Protein AF-A0A930Z1V4-F1 (afdb_monomer)

Nearest PDB structures (foldseek):
  7ylx-assembly1_G  TM=3.212E-01  e=2.935E+00  Saccharomyces cerevisiae
  8i9y-assembly1_CJ  TM=3.790E-01  e=7.514E+00  Thermochaetoides thermophila DSM 1495
  7xbs-assembly1_A  TM=3.518E-01  e=7.057E+00  Saccharothrix mutabilis subsp. capreolus
  7xbt-assembly1_A  TM=3.637E-01  e=9.067E+00  Saccharothrix mutabilis subsp. capreolus
  6nrb-assembly1_K  TM=2.620E-01  e=8.517E+00  Homo sapiens

Sequence (232 aa):
MNVTALAHYNRGRGFILIGHSQGASMLIKLLQKEIDNNPAVRQHLVSAIILGGNVTVPVGRTLGGSFQHIPACTTNAQTGCIIAYSSFDQAPPPNSLFGRPGSGVSQLSGNASNVGLQVLCVNPANPSGGVTPLTPYFPTRSSAKGLGGLSGVMPPALPTPWVTEPDLYSGQCLSNGGATWLQVSAPINAGDPRTIVGQTLGPTWGLHLVDVNIALGNLISLTRSEVAAYRD

Secondary structure (DSSP, 8-state):
--HHHHHHH-TT--EEEEEETHHHHHHHHHHHHHTTT-HHHHTTEEEEEEETS--EEETT-SSBTTBSS-PBP-STT--SEEEEE-EESSPPPTT-SSSSTT-TTHHHHT----TTEEE----TT-TT-S-EE---EEESS-SSTTSSSSTT------SSSEEE-TTS-EEEEEEETTEEEEEEE--SSTT--SPPP--TT-TTTTTGGGTTGGGHHHHHHHHHHHHHHHH-

Structure (mmCIF, N/CA/C/O backbone):
data_AF-A0A930Z1V4-F1
#
_entry.id   AF-A0A930Z1V4-F1
#
loop_
_atom_site.group_PDB
_atom_site.id
_atom_site.type_symbol
_atom_site.label_atom_id
_atom_site.label_alt_id
_atom_site.label_comp_id
_atom_site.label_asym_id
_atom_site.label_entity_id
_atom_site.label_seq_id
_atom_site.pdbx_PDB_ins_code
_atom_site.Cartn_x
_atom_site.Cartn_y
_atom_site.Cartn_z
_atom_site.occupancy
_atom_site.B_iso_or_equiv
_atom_site.auth_seq_id
_atom_site.auth_comp_id
_atom_site.auth_asym_id
_atom_site.auth_atom_id
_atom_site.pdbx_PDB_model_num
ATOM 1 N N . MET A 1 1 ? -22.492 2.229 5.398 1.00 47.53 1 MET A N 1
ATOM 2 C CA . MET A 1 1 ? -23.096 0.905 5.663 1.00 47.53 1 MET A CA 1
ATOM 3 C C . MET A 1 1 ? -24.022 1.150 6.833 1.00 47.53 1 MET A C 1
ATOM 5 O O . MET A 1 1 ? -23.508 1.433 7.902 1.00 47.53 1 MET A O 1
ATOM 9 N N . ASN A 1 2 ? -25.343 1.178 6.635 1.00 40.84 2 ASN A N 1
ATOM 10 C CA . ASN A 1 2 ? -26.248 1.469 7.750 1.00 40.84 2 ASN A CA 1
ATOM 11 C C . ASN A 1 2 ? -25.995 0.456 8.873 1.00 40.84 2 ASN A C 1
ATOM 13 O O . ASN A 1 2 ? -25.973 -0.749 8.611 1.00 40.84 2 ASN A O 1
ATOM 17 N N . VAL A 1 3 ? -25.823 0.948 10.103 1.00 54.72 3 VAL A N 1
ATOM 18 C CA . VAL A 1 3 ? -25.616 0.158 11.334 1.00 54.72 3 VAL A CA 1
ATOM 19 C C . VAL A 1 3 ? -26.623 -1.001 11.443 1.00 54.72 3 VAL A C 1
ATOM 21 O O . VAL A 1 3 ? -26.306 -2.063 11.965 1.00 54.72 3 VAL A O 1
ATOM 24 N N . THR A 1 4 ? -27.799 -0.848 10.834 1.00 54.53 4 THR A N 1
ATOM 25 C CA . THR A 1 4 ? -28.856 -1.850 10.659 1.00 54.53 4 THR A CA 1
ATOM 26 C C . THR A 1 4 ? -28.372 -3.145 9.984 1.00 54.53 4 THR A C 1
ATOM 28 O O . THR A 1 4 ? -28.677 -4.233 10.459 1.00 54.53 4 THR A O 1
ATOM 31 N N . ALA A 1 5 ? -27.581 -3.087 8.907 1.00 60.69 5 ALA A N 1
ATOM 32 C CA . ALA A 1 5 ? -27.130 -4.308 8.231 1.00 60.69 5 ALA A CA 1
ATOM 33 C C . ALA A 1 5 ? -26.183 -5.133 9.122 1.00 60.69 5 ALA A C 1
ATOM 35 O O . ALA A 1 5 ? -26.305 -6.357 9.209 1.00 60.69 5 ALA A O 1
ATOM 36 N N . LEU A 1 6 ? -25.284 -4.443 9.832 1.00 60.44 6 LEU A N 1
ATOM 37 C CA . LEU A 1 6 ? -24.387 -5.067 10.798 1.00 60.44 6 LEU A CA 1
ATOM 38 C C . LEU A 1 6 ? -25.154 -5.644 11.994 1.00 60.44 6 LEU A C 1
ATOM 40 O O . LEU A 1 6 ? -24.976 -6.814 12.326 1.00 60.44 6 LEU A O 1
ATOM 44 N N . ALA A 1 7 ? -26.058 -4.863 12.583 1.00 59.69 7 ALA A N 1
ATOM 45 C CA . ALA A 1 7 ? -26.841 -5.272 13.744 1.00 59.69 7 ALA A CA 1
ATOM 46 C C . ALA A 1 7 ? -27.754 -6.479 13.467 1.00 59.69 7 ALA A C 1
ATOM 48 O O . ALA A 1 7 ? -27.903 -7.340 14.330 1.00 59.69 7 ALA A O 1
ATOM 49 N N . HIS A 1 8 ? -28.340 -6.578 12.268 1.00 61.00 8 HIS A N 1
ATOM 50 C CA . HIS A 1 8 ? -29.328 -7.619 11.963 1.00 61.00 8 HIS A CA 1
ATOM 51 C C . HIS A 1 8 ? -28.761 -8.846 11.233 1.00 61.00 8 HIS A C 1
ATOM 53 O O . HIS A 1 8 ? -29.288 -9.945 11.406 1.00 61.00 8 HIS A O 1
ATOM 59 N N . TYR A 1 9 ? -27.691 -8.705 10.440 1.00 70.94 9 TYR A N 1
ATOM 60 C CA . TYR A 1 9 ? -27.225 -9.784 9.551 1.00 70.94 9 TYR A CA 1
ATOM 61 C C . TYR A 1 9 ? -25.771 -10.212 9.766 1.00 70.94 9 TYR A C 1
ATOM 63 O O . TYR A 1 9 ? -25.368 -11.276 9.284 1.00 70.94 9 TYR A O 1
ATOM 71 N N . ASN A 1 10 ? -24.959 -9.425 10.478 1.00 72.44 10 ASN A N 1
ATOM 72 C CA . ASN A 1 10 ? -23.536 -9.731 10.608 1.00 72.44 10 ASN A CA 1
ATOM 73 C C . ASN A 1 10 ? -23.266 -10.898 11.566 1.00 72.44 10 ASN A C 1
ATOM 75 O O . ASN A 1 10 ? -22.274 -11.599 11.387 1.00 72.44 10 ASN A O 1
ATOM 79 N N . ARG A 1 11 ? -24.167 -11.154 12.532 1.00 80.81 11 ARG A N 1
ATOM 80 C CA . ARG A 1 11 ? -24.039 -12.221 13.549 1.00 80.81 11 ARG A CA 1
ATOM 81 C C . ARG A 1 11 ? -22.651 -12.232 14.220 1.00 80.81 11 ARG A C 1
ATOM 83 O O . ARG A 1 11 ? -22.081 -13.292 14.445 1.00 80.81 11 ARG A O 1
ATOM 90 N N . GLY A 1 12 ? -22.079 -11.048 14.454 1.00 81.44 12 GLY A N 1
ATOM 91 C CA . GLY A 1 12 ? -20.748 -10.871 15.053 1.00 81.44 12 GLY A CA 1
ATOM 92 C C . GLY A 1 12 ? -19.544 -11.160 14.142 1.00 81.44 12 GLY A C 1
ATOM 93 O O . GLY A 1 12 ? -18.407 -11.050 14.600 1.00 81.44 12 GLY A O 1
ATOM 94 N N . ARG A 1 13 ? -19.745 -11.510 12.863 1.00 89.50 13 ARG A N 1
ATOM 95 C CA . ARG A 1 13 ? -18.639 -11.811 11.938 1.00 89.50 13 ARG A CA 1
ATOM 96 C C . ARG A 1 13 ? -17.748 -10.589 11.709 1.00 89.50 13 ARG A C 1
ATOM 98 O O . ARG A 1 13 ? -18.234 -9.479 11.524 1.00 89.50 13 ARG A O 1
ATOM 105 N N . GLY A 1 14 ? -16.440 -10.803 11.675 1.00 93.75 14 GLY A N 1
ATOM 106 C CA . GLY A 1 14 ? -15.510 -9.764 11.248 1.00 93.75 14 GLY A CA 1
ATOM 107 C C . GLY A 1 14 ? -15.689 -9.448 9.763 1.00 93.75 14 GLY A C 1
ATOM 108 O O . GLY A 1 14 ? -16.114 -10.309 8.986 1.00 93.75 14 GLY A O 1
ATOM 109 N N . PHE A 1 15 ? -15.356 -8.226 9.361 1.00 95.81 15 PHE A N 1
ATOM 110 C CA . PHE A 1 15 ? -15.363 -7.817 7.961 1.00 95.81 15 PHE A CA 1
ATOM 111 C C . PHE A 1 15 ? -14.016 -7.243 7.526 1.00 95.81 15 PHE A C 1
ATOM 113 O O . PHE A 1 15 ? -13.294 -6.625 8.307 1.00 95.81 15 PHE A O 1
ATOM 120 N N . ILE A 1 16 ? -13.714 -7.432 6.244 1.00 97.50 16 ILE A N 1
ATOM 121 C CA . ILE A 1 16 ? -12.555 -6.858 5.561 1.00 97.50 16 ILE A CA 1
ATOM 122 C C . ILE A 1 16 ? -13.084 -5.957 4.456 1.00 97.50 16 ILE A C 1
ATOM 124 O O . ILE A 1 16 ? -14.021 -6.330 3.744 1.00 97.50 16 ILE A O 1
ATOM 128 N N . LEU A 1 17 ? -12.497 -4.774 4.307 1.00 98.38 17 LEU A N 1
ATOM 129 C CA . LEU A 1 17 ? -12.854 -3.837 3.244 1.00 98.38 17 LEU A CA 1
ATOM 130 C C . LEU A 1 17 ? -11.675 -3.651 2.303 1.00 98.38 17 LEU A C 1
ATOM 132 O O . LEU A 1 17 ? -10.555 -3.450 2.753 1.00 98.38 17 LEU A O 1
ATOM 136 N N . ILE A 1 18 ? -11.927 -3.704 0.998 1.00 98.25 18 ILE A N 1
ATOM 137 C CA . ILE A 1 18 ? -10.881 -3.609 -0.021 1.00 98.25 18 ILE A CA 1
ATOM 138 C C . ILE A 1 18 ? -11.271 -2.520 -1.012 1.00 98.25 18 ILE A C 1
ATOM 140 O O . ILE A 1 18 ? -12.380 -2.522 -1.545 1.00 98.25 18 ILE A O 1
ATOM 144 N N . GLY A 1 19 ? -10.357 -1.589 -1.258 1.00 96.19 19 GLY A N 1
ATOM 145 C CA . GLY A 1 19 ? -10.517 -0.528 -2.240 1.00 96.19 19 GLY A CA 1
ATOM 146 C C . GLY A 1 19 ? -9.203 -0.252 -2.954 1.00 96.19 19 GLY A C 1
ATOM 147 O O . GLY A 1 19 ? -8.151 -0.172 -2.325 1.00 96.19 19 GLY A O 1
ATOM 148 N N . HIS A 1 20 ? -9.273 -0.069 -4.271 1.00 95.12 20 HIS A N 1
ATOM 149 C CA . HIS A 1 20 ? -8.149 0.366 -5.102 1.00 95.12 20 HIS A CA 1
ATOM 150 C C . HIS A 1 20 ? -8.538 1.606 -5.907 1.00 95.12 20 HIS A C 1
ATOM 152 O O . HIS A 1 20 ? -9.694 1.744 -6.317 1.00 95.12 20 HIS A O 1
ATOM 158 N N . SER A 1 21 ? -7.590 2.522 -6.119 1.00 92.25 21 SER A N 1
ATOM 159 C CA . SER A 1 21 ? -7.773 3.720 -6.946 1.00 92.25 21 SER A CA 1
ATOM 160 C C . SER A 1 21 ? -9.004 4.543 -6.518 1.00 92.25 21 SER A C 1
ATOM 162 O O . SER A 1 21 ? -9.076 5.011 -5.386 1.00 92.25 21 SER A O 1
ATOM 164 N N . GLN A 1 22 ? -10.010 4.725 -7.382 1.00 90.38 22 GLN A N 1
ATOM 165 C CA . GLN A 1 22 ? -11.238 5.443 -7.015 1.00 90.38 22 GLN A CA 1
ATOM 166 C C . GLN A 1 22 ? -12.021 4.733 -5.894 1.00 90.38 22 GLN A C 1
ATOM 168 O O . GLN A 1 22 ? -12.560 5.393 -5.002 1.00 90.38 22 GLN A O 1
ATOM 173 N N . GLY A 1 23 ? -12.041 3.396 -5.899 1.00 92.62 23 GLY A N 1
ATOM 174 C CA . GLY A 1 23 ? -12.661 2.602 -4.840 1.00 92.62 23 GLY A CA 1
ATOM 175 C C . GLY A 1 23 ? -11.977 2.806 -3.488 1.00 92.62 23 GLY A C 1
ATOM 176 O O . GLY A 1 23 ? -12.651 2.816 -2.461 1.00 92.62 23 GLY A O 1
ATOM 177 N N . ALA A 1 24 ? -10.665 3.064 -3.477 1.00 94.56 24 ALA A N 1
ATOM 178 C CA . ALA A 1 24 ? -9.934 3.430 -2.266 1.00 94.56 24 ALA A CA 1
ATOM 179 C C . ALA A 1 24 ? -10.412 4.779 -1.703 1.00 94.56 24 ALA A C 1
ATOM 181 O O . ALA A 1 24 ? -10.697 4.875 -0.511 1.00 94.56 24 ALA A O 1
ATOM 182 N N . SER A 1 25 ? -10.605 5.801 -2.545 1.00 91.19 25 SER A N 1
ATOM 183 C CA . SER A 1 25 ? -11.132 7.103 -2.102 1.00 91.19 25 SER A CA 1
ATOM 184 C C . SER A 1 25 ? -12.559 7.012 -1.555 1.00 91.19 25 SER A C 1
ATOM 186 O O . SER A 1 25 ? -12.892 7.672 -0.567 1.00 91.19 25 SER A O 1
ATOM 188 N N . MET A 1 26 ? -13.406 6.177 -2.167 1.00 93.38 26 MET A N 1
ATOM 189 C CA . MET A 1 26 ? -14.747 5.884 -1.649 1.00 93.38 26 MET A CA 1
ATOM 190 C C . MET A 1 26 ? -14.682 5.162 -0.300 1.00 93.38 26 MET A C 1
ATOM 192 O O . MET A 1 26 ? -15.415 5.519 0.623 1.00 93.38 26 MET A O 1
ATOM 196 N N . LEU A 1 27 ? -13.787 4.181 -0.169 1.00 96.25 27 LEU A N 1
ATOM 197 C CA . LEU A 1 27 ? -13.604 3.419 1.060 1.00 96.25 27 LEU A CA 1
ATOM 198 C C . LEU A 1 27 ? -13.071 4.291 2.208 1.00 96.25 27 LEU A C 1
ATOM 200 O O . LEU A 1 27 ? -13.567 4.172 3.325 1.00 96.25 27 LEU A O 1
ATOM 204 N N . ILE A 1 28 ? -12.152 5.224 1.944 1.00 95.25 28 ILE A N 1
ATOM 205 C CA . ILE A 1 28 ? -11.694 6.208 2.941 1.00 95.25 28 ILE A CA 1
ATOM 206 C C . ILE A 1 28 ? -12.884 7.011 3.484 1.00 95.25 28 ILE A C 1
ATOM 208 O O . ILE A 1 28 ? -13.076 7.076 4.697 1.00 95.25 28 ILE A O 1
ATOM 212 N N . LYS A 1 29 ? -13.736 7.549 2.600 1.00 93.81 29 LYS A N 1
ATOM 213 C CA . LYS A 1 29 ? -14.947 8.286 3.001 1.00 93.81 29 LYS A CA 1
ATOM 214 C C . LYS A 1 29 ? -15.923 7.421 3.799 1.00 93.81 29 LYS A C 1
ATOM 216 O O . LYS A 1 29 ? -16.513 7.903 4.763 1.00 93.81 29 LYS A O 1
ATOM 221 N N . LEU A 1 30 ? -16.112 6.163 3.399 1.00 95.94 30 LEU A N 1
ATOM 222 C CA . LEU A 1 30 ? -16.968 5.214 4.112 1.00 95.94 30 LEU A CA 1
ATOM 223 C C . LEU A 1 30 ? -16.446 4.961 5.531 1.00 95.94 30 LEU A C 1
ATOM 225 O O . LEU A 1 30 ? -17.212 5.058 6.485 1.00 95.94 30 LEU A O 1
ATOM 229 N N . LEU A 1 31 ? -15.154 4.661 5.668 1.00 96.62 31 LEU A N 1
ATOM 230 C CA . LEU A 1 31 ? -14.512 4.415 6.957 1.00 96.62 31 LEU A CA 1
ATOM 231 C C . LEU A 1 31 ? -14.621 5.643 7.865 1.00 96.62 31 LEU A C 1
ATOM 233 O O . LEU A 1 31 ? -15.081 5.504 8.993 1.00 96.62 31 LEU A O 1
ATOM 237 N N . GLN A 1 32 ? -14.299 6.840 7.364 1.00 95.19 32 GLN A N 1
ATOM 238 C CA . GLN A 1 32 ? -14.396 8.098 8.120 1.00 95.19 32 GLN A CA 1
ATOM 239 C C . GLN A 1 32 ? -15.806 8.370 8.659 1.00 95.19 32 GLN A C 1
ATOM 241 O O . GLN A 1 32 ? -15.961 8.809 9.798 1.00 95.19 32 GLN A O 1
ATOM 246 N N . LYS A 1 33 ? -16.837 8.126 7.841 1.00 95.19 33 LYS A N 1
ATOM 247 C CA . LYS A 1 33 ? -18.226 8.445 8.195 1.00 95.19 33 LYS A CA 1
ATOM 248 C C . LYS A 1 33 ? -18.885 7.396 9.080 1.00 95.19 33 LYS A C 1
ATOM 250 O O . LYS A 1 33 ? -19.648 7.753 9.968 1.00 95.19 33 LYS A O 1
ATOM 255 N N . GLU A 1 34 ? -18.617 6.119 8.825 1.00 96.25 34 GLU A N 1
ATOM 256 C CA . GLU A 1 34 ? -19.443 5.030 9.360 1.00 96.25 34 GLU A CA 1
ATOM 257 C C . GLU A 1 34 ? -18.722 4.160 10.397 1.00 96.25 34 GLU A C 1
ATOM 259 O O . GLU A 1 34 ? -19.383 3.482 11.182 1.00 96.25 34 GLU A O 1
ATOM 264 N N . ILE A 1 35 ? -17.383 4.134 10.393 1.00 96.81 35 ILE A N 1
ATOM 265 C CA . ILE A 1 35 ? -16.603 3.131 11.141 1.00 96.81 35 ILE A CA 1
ATOM 266 C C . ILE A 1 35 ? -15.626 3.793 12.114 1.00 96.81 35 ILE A C 1
ATOM 268 O O . ILE A 1 35 ? -15.624 3.461 13.295 1.00 96.81 35 ILE A O 1
ATOM 272 N N . ASP A 1 36 ? -14.820 4.752 11.660 1.00 97.81 36 ASP A N 1
ATOM 273 C CA . ASP A 1 36 ? -13.695 5.304 12.423 1.00 97.81 36 ASP A CA 1
ATOM 274 C C . ASP A 1 36 ? -14.125 5.935 13.751 1.00 97.81 36 ASP A C 1
ATOM 276 O O . ASP A 1 36 ? -13.424 5.772 14.736 1.00 97.81 36 ASP A O 1
ATOM 280 N N . ASN A 1 37 ? -15.301 6.562 13.839 1.00 97.50 37 ASN A N 1
ATOM 281 C CA . ASN A 1 37 ? -15.829 7.125 15.094 1.00 97.50 37 ASN A CA 1
ATOM 282 C C . ASN A 1 37 ? -16.899 6.253 15.773 1.00 97.50 37 ASN A C 1
ATOM 284 O O . ASN A 1 37 ? -17.470 6.658 16.782 1.00 97.50 37 ASN A O 1
ATOM 288 N N . ASN A 1 38 ? -17.173 5.055 15.250 1.00 97.00 38 ASN A N 1
ATOM 289 C CA . ASN A 1 38 ? -18.203 4.161 15.769 1.00 97.00 38 ASN A CA 1
ATOM 290 C C . ASN A 1 38 ? -17.566 2.890 16.359 1.00 97.00 38 ASN A C 1
ATOM 292 O O . ASN A 1 38 ? -17.363 1.921 15.625 1.00 97.00 38 ASN A O 1
ATOM 296 N N . PRO A 1 39 ? -17.261 2.845 17.671 1.00 95.94 39 PRO A N 1
ATOM 297 C CA . PRO A 1 39 ? -16.586 1.698 18.281 1.00 95.94 39 PRO A CA 1
ATOM 298 C C . PRO A 1 39 ? -17.364 0.384 18.117 1.00 95.94 39 PRO A C 1
ATOM 300 O O . PRO A 1 39 ? -16.745 -0.658 17.921 1.00 95.94 39 PRO A O 1
ATOM 303 N N . ALA A 1 40 ? -18.702 0.432 18.111 1.00 93.38 40 ALA A N 1
ATOM 304 C CA . ALA A 1 40 ? -19.550 -0.751 17.959 1.00 93.38 40 ALA A CA 1
ATOM 305 C C . ALA A 1 40 ? -19.451 -1.392 16.564 1.00 93.38 40 ALA A C 1
ATOM 307 O O . ALA A 1 40 ? -19.657 -2.594 16.421 1.00 93.38 40 ALA A O 1
ATOM 308 N N . VAL A 1 41 ? -19.119 -0.608 15.533 1.00 94.69 41 VAL A N 1
ATOM 309 C CA . VAL A 1 41 ? -18.837 -1.125 14.184 1.00 94.69 41 VAL A CA 1
ATOM 310 C C . VAL A 1 41 ? -17.348 -1.423 14.024 1.00 94.69 41 VAL A C 1
ATOM 312 O O . VAL A 1 41 ? -16.987 -2.470 13.492 1.00 94.69 41 VAL A O 1
ATOM 315 N N . ARG A 1 42 ? -16.478 -0.531 14.513 1.00 96.00 42 ARG A N 1
ATOM 316 C CA . ARG A 1 42 ? -15.017 -0.641 14.409 1.00 96.00 42 ARG A CA 1
ATOM 317 C C . ARG A 1 42 ? -14.471 -1.911 15.052 1.00 96.00 42 ARG A C 1
ATOM 319 O O . ARG A 1 42 ? -13.546 -2.489 14.501 1.00 96.00 42 ARG A O 1
ATOM 326 N N . GLN A 1 43 ? -15.066 -2.381 16.148 1.00 95.12 43 GLN A N 1
ATOM 327 C CA . GLN A 1 43 ? -14.682 -3.649 16.785 1.00 95.12 43 GLN A CA 1
ATOM 328 C C . GLN A 1 43 ? -14.821 -4.876 15.864 1.00 95.12 43 GLN A C 1
ATOM 330 O O . GLN A 1 43 ? -14.216 -5.904 16.133 1.00 95.12 43 GLN A O 1
ATOM 335 N N . HIS A 1 44 ? -15.606 -4.782 14.784 1.00 95.94 44 HIS A N 1
ATOM 336 C CA . HIS A 1 44 ? -15.786 -5.860 13.808 1.00 95.94 44 HIS A CA 1
ATOM 337 C C . HIS A 1 44 ? -14.883 -5.720 12.573 1.00 95.94 44 HIS A C 1
ATOM 339 O O . HIS A 1 44 ? -14.923 -6.574 11.686 1.00 95.94 44 HIS A O 1
ATOM 345 N N . LEU A 1 45 ? -14.084 -4.655 12.481 1.00 97.69 45 LEU A N 1
ATOM 346 C CA . LEU A 1 45 ? -13.119 -4.492 11.401 1.00 97.69 45 LEU A CA 1
ATOM 347 C C . LEU A 1 45 ? -11.948 -5.456 11.628 1.00 97.69 45 LEU A C 1
ATOM 349 O O . LEU A 1 45 ? -11.189 -5.294 12.578 1.00 97.69 45 LEU A O 1
ATOM 353 N N . VAL A 1 46 ? -11.770 -6.421 10.727 1.00 98.38 46 VAL A N 1
ATOM 354 C CA . VAL A 1 46 ? -10.561 -7.258 10.691 1.00 98.38 46 VAL A CA 1
ATOM 355 C C . VAL A 1 46 ? -9.416 -6.422 10.135 1.00 98.38 46 VAL A C 1
ATOM 357 O O . VAL A 1 46 ? -8.449 -6.170 10.837 1.00 98.38 46 VAL A O 1
ATOM 360 N N . SER A 1 47 ? -9.569 -5.897 8.921 1.00 98.62 47 SER A N 1
ATOM 361 C CA . SER A 1 47 ? -8.635 -4.944 8.323 1.00 98.62 47 SER A CA 1
ATOM 362 C C . SER A 1 47 ? -9.290 -4.201 7.158 1.00 98.62 47 SER A C 1
ATOM 364 O O . SER A 1 47 ? -10.336 -4.607 6.635 1.00 98.62 47 SER A O 1
ATOM 366 N N . ALA A 1 48 ? -8.699 -3.080 6.749 1.00 98.62 48 ALA A N 1
ATOM 367 C CA . ALA A 1 48 ? -9.050 -2.420 5.497 1.00 98.62 48 ALA A CA 1
ATOM 368 C C . ALA A 1 48 ? -7.820 -2.271 4.596 1.00 98.62 48 ALA A C 1
ATOM 370 O O . ALA A 1 48 ? -6.819 -1.675 4.988 1.00 98.62 48 ALA A O 1
ATOM 371 N N . ILE A 1 49 ? -7.926 -2.779 3.371 1.00 98.81 49 ILE A N 1
ATOM 372 C CA . ILE A 1 49 ? -6.889 -2.749 2.341 1.00 98.81 49 ILE A CA 1
ATOM 373 C C . ILE A 1 49 ? -7.211 -1.603 1.375 1.00 98.81 49 ILE A C 1
ATOM 375 O O . ILE A 1 49 ? -8.178 -1.670 0.615 1.00 98.81 49 ILE A O 1
ATOM 379 N N . ILE A 1 50 ? -6.427 -0.526 1.425 1.00 98.00 50 ILE A N 1
ATOM 380 C CA . ILE A 1 50 ? -6.686 0.740 0.726 1.00 98.00 50 ILE A CA 1
ATOM 381 C C . ILE A 1 50 ? -5.493 1.080 -0.172 1.00 98.00 50 ILE A C 1
ATOM 383 O O . ILE A 1 50 ? -4.543 1.749 0.237 1.00 98.00 50 ILE A O 1
ATOM 387 N N . LEU A 1 51 ? -5.538 0.613 -1.416 1.00 97.69 51 LEU A N 1
ATOM 388 C CA . LEU A 1 51 ? -4.413 0.674 -2.348 1.00 97.69 51 LEU A CA 1
ATOM 389 C C . LEU A 1 51 ? -4.550 1.846 -3.319 1.00 97.69 51 LEU A C 1
ATOM 391 O O . LEU A 1 51 ? -5.618 2.077 -3.889 1.00 97.69 51 LEU A O 1
ATOM 395 N N . GLY A 1 52 ? -3.478 2.618 -3.483 1.00 93.25 52 GLY A N 1
ATOM 396 C CA . GLY A 1 52 ? -3.473 3.791 -4.357 1.00 93.25 52 GLY A CA 1
ATOM 397 C C . GLY A 1 52 ? -4.486 4.866 -3.942 1.00 93.25 52 GLY A C 1
ATOM 398 O O . GLY A 1 52 ? -4.967 5.600 -4.793 1.00 93.25 52 GLY A O 1
ATOM 399 N N . GLY A 1 53 ? -4.863 4.936 -2.656 1.00 91.12 53 GLY A N 1
ATOM 400 C CA . GLY A 1 53 ? -5.838 5.900 -2.119 1.00 91.12 53 GLY A CA 1
ATOM 401 C C . GLY A 1 53 ? -5.235 7.106 -1.390 1.00 91.12 53 GLY A C 1
ATOM 402 O O . GLY A 1 53 ? -5.982 7.986 -0.965 1.00 91.12 53 GLY A O 1
ATOM 403 N N . ASN A 1 54 ? -3.906 7.138 -1.210 1.00 91.69 54 ASN A N 1
ATOM 404 C CA . ASN A 1 54 ? -3.182 8.130 -0.401 1.00 91.69 54 ASN A CA 1
ATOM 405 C C . ASN A 1 54 ? -3.820 8.335 0.992 1.00 91.69 54 ASN A C 1
ATOM 407 O O . ASN A 1 54 ? -4.131 9.460 1.388 1.00 91.69 54 ASN A O 1
ATOM 411 N N . VAL A 1 55 ? -4.024 7.240 1.737 1.00 94.56 55 VAL A N 1
ATOM 412 C CA . VAL A 1 55 ? -4.300 7.318 3.184 1.00 94.56 55 VAL A CA 1
ATOM 413 C C . VAL A 1 55 ? -3.167 8.110 3.823 1.00 94.56 55 VAL A C 1
ATOM 415 O O . VAL A 1 55 ? -2.009 7.856 3.515 1.00 94.56 55 VAL A O 1
ATOM 418 N N . THR A 1 56 ? -3.476 9.074 4.681 1.00 94.50 56 THR A N 1
ATOM 419 C CA . THR A 1 56 ? -2.474 9.955 5.292 1.00 94.50 56 THR A CA 1
ATOM 420 C C . THR A 1 56 ? -2.398 9.777 6.794 1.00 94.50 56 THR A C 1
ATOM 422 O O . THR A 1 56 ? -3.431 9.645 7.446 1.00 94.50 56 THR A O 1
ATOM 425 N N . VAL A 1 57 ? -1.193 9.904 7.336 1.00 95.69 57 VAL A N 1
ATOM 426 C CA . VAL A 1 57 ? -0.893 9.948 8.774 1.00 95.69 57 VAL A CA 1
ATOM 427 C C . VAL A 1 57 ? 0.082 11.094 9.055 1.00 95.69 57 VAL A C 1
ATOM 429 O O . VAL A 1 57 ? 0.788 11.518 8.134 1.00 95.69 57 VAL A O 1
ATOM 432 N N . PRO A 1 58 ? 0.149 11.637 10.285 1.00 95.75 58 PRO A N 1
ATOM 433 C CA . PRO A 1 58 ? 1.242 12.526 10.660 1.00 95.75 58 PRO A CA 1
ATOM 434 C C . PRO A 1 58 ? 2.592 11.839 10.439 1.00 95.75 58 PRO A C 1
ATOM 436 O O . PRO A 1 58 ? 2.701 10.619 10.587 1.00 95.75 58 PRO A O 1
ATOM 439 N N . VAL A 1 59 ? 3.619 12.612 10.086 1.00 95.06 59 VAL A N 1
ATOM 440 C CA . VAL A 1 59 ? 4.955 12.057 9.811 1.00 95.06 59 VAL A CA 1
ATOM 441 C C . VAL A 1 59 ? 5.449 11.205 10.987 1.00 95.06 59 VAL A C 1
ATOM 443 O O . VAL A 1 59 ? 5.406 11.632 12.140 1.00 95.06 59 VAL A O 1
ATOM 446 N N . GLY A 1 60 ? 5.896 9.981 10.690 1.00 95.00 60 GLY A N 1
ATOM 447 C CA . GLY A 1 60 ? 6.401 9.028 11.685 1.00 95.00 60 GLY A CA 1
ATOM 448 C C . GLY A 1 60 ? 5.337 8.417 12.607 1.00 95.00 60 GLY A C 1
ATOM 449 O O . GLY A 1 60 ? 5.686 7.800 13.614 1.00 95.00 60 GLY A O 1
ATOM 450 N N . ARG A 1 61 ? 4.044 8.585 12.308 1.00 96.88 61 ARG A N 1
ATOM 451 C CA . ARG A 1 61 ? 2.936 7.997 13.074 1.00 96.88 61 ARG A CA 1
ATOM 452 C C . ARG A 1 61 ? 2.223 6.902 12.284 1.00 96.88 61 ARG A C 1
ATOM 454 O O . ARG A 1 61 ? 2.301 6.843 11.064 1.00 96.88 61 ARG A O 1
ATOM 461 N N . THR A 1 62 ? 1.486 6.058 12.999 1.00 96.88 62 THR A N 1
ATOM 462 C CA . THR A 1 62 ? 0.627 5.002 12.434 1.00 96.88 62 THR A CA 1
ATOM 463 C C . THR A 1 62 ? -0.863 5.321 12.549 1.00 96.88 62 THR A C 1
ATOM 465 O O . THR A 1 62 ? -1.684 4.574 12.035 1.00 96.88 62 THR A O 1
ATOM 468 N N . LEU A 1 63 ? -1.228 6.413 13.221 1.00 96.81 63 LEU A N 1
ATOM 469 C CA . LEU A 1 63 ? -2.604 6.813 13.501 1.00 96.81 63 LEU A CA 1
ATOM 470 C C . LEU A 1 63 ? -2.728 8.338 13.419 1.00 96.81 63 LEU A C 1
ATOM 472 O O . LEU A 1 63 ? -1.759 9.058 13.675 1.00 96.81 63 LEU A O 1
ATOM 476 N N . GLY A 1 64 ? -3.924 8.820 13.089 1.00 92.88 64 GLY A N 1
ATOM 477 C CA . GLY A 1 64 ? -4.211 10.226 12.840 1.00 92.88 64 GLY A CA 1
ATOM 478 C C . GLY A 1 64 ? -4.213 10.540 11.345 1.00 92.88 64 GLY A C 1
ATOM 479 O O . GLY A 1 64 ? -3.852 9.716 10.510 1.00 92.88 64 GLY A O 1
ATOM 480 N N . GLY A 1 65 ? -4.617 11.756 10.983 1.00 92.62 65 GLY A N 1
ATOM 481 C CA . GLY A 1 65 ? -4.762 12.151 9.581 1.00 92.62 65 GLY A CA 1
ATOM 482 C C . GLY A 1 65 ? -6.073 11.636 8.987 1.00 92.62 65 GLY A C 1
ATOM 483 O O . GLY A 1 65 ? -7.135 12.144 9.336 1.00 92.62 65 GLY A O 1
ATOM 484 N N . SER A 1 66 ? -6.004 10.652 8.085 1.00 93.75 66 SER A N 1
ATOM 485 C CA . SER A 1 66 ? -7.192 10.108 7.407 1.00 93.75 66 SER A CA 1
ATOM 486 C C . SER A 1 66 ? -8.160 9.413 8.368 1.00 93.75 66 SER A C 1
ATOM 488 O O . SER A 1 66 ? -9.365 9.490 8.140 1.00 93.75 66 SER A O 1
ATOM 490 N N . PHE A 1 67 ? -7.646 8.777 9.426 1.00 96.25 67 PHE A N 1
ATOM 491 C CA . PHE A 1 67 ? -8.430 8.074 10.446 1.00 96.25 67 PHE A CA 1
ATOM 492 C C . PHE A 1 67 ? -7.902 8.421 11.841 1.00 96.25 67 PHE A C 1
ATOM 494 O O . PHE A 1 67 ? -6.690 8.444 12.061 1.00 96.25 67 PHE A O 1
ATOM 501 N N . GLN A 1 68 ? -8.803 8.708 12.776 1.00 96.81 68 GLN A N 1
ATOM 502 C CA . GLN A 1 68 ? -8.476 9.106 14.147 1.00 96.81 68 GLN A CA 1
ATOM 503 C C . GLN A 1 68 ? -8.367 7.910 15.097 1.00 96.81 68 GLN A C 1
ATOM 505 O O . GLN A 1 68 ? -7.665 8.006 16.100 1.00 96.81 68 GLN A O 1
ATOM 510 N N . HIS A 1 69 ? -9.009 6.777 14.784 1.00 98.31 69 HIS A N 1
ATOM 511 C CA . HIS A 1 69 ? -9.064 5.614 15.676 1.00 98.31 69 HIS A CA 1
ATOM 512 C C . HIS A 1 69 ? -8.690 4.277 15.022 1.00 98.31 69 HIS A C 1
ATOM 514 O O . HIS A 1 69 ? -8.555 3.286 15.738 1.00 98.31 69 HIS A O 1
ATOM 520 N N . ILE A 1 70 ? -8.529 4.219 13.696 1.00 98.62 70 ILE A N 1
ATOM 521 C CA . ILE A 1 70 ? -8.083 3.014 12.980 1.00 98.62 70 ILE A CA 1
ATOM 522 C C . ILE A 1 70 ? -6.605 3.181 12.574 1.00 98.62 70 ILE A C 1
ATOM 524 O O . ILE A 1 70 ? -6.316 3.968 11.668 1.00 98.62 70 ILE A O 1
ATOM 528 N N . PRO A 1 71 ? -5.655 2.491 13.235 1.00 98.56 71 PRO A N 1
ATOM 529 C CA . PRO A 1 71 ? -4.229 2.635 12.951 1.00 98.56 71 PRO A CA 1
ATOM 530 C C . PRO A 1 71 ? -3.804 1.840 11.713 1.00 98.56 71 PRO A C 1
ATOM 532 O O . PRO A 1 71 ? -4.523 0.977 11.220 1.00 98.56 71 PRO A O 1
ATOM 535 N N . ALA A 1 72 ? -2.588 2.078 11.239 1.00 98.56 72 ALA A N 1
ATOM 536 C CA . ALA A 1 72 ? -1.895 1.193 10.315 1.00 98.56 72 ALA A CA 1
ATOM 537 C C . ALA A 1 72 ? -1.619 -0.176 10.950 1.00 98.56 72 ALA A C 1
ATOM 539 O O . ALA A 1 72 ? -1.362 -0.265 12.155 1.00 98.56 72 ALA A O 1
ATOM 540 N N . CYS A 1 73 ? -1.629 -1.229 10.136 1.00 98.69 73 CYS A N 1
ATOM 541 C CA . CYS A 1 73 ? -1.156 -2.538 10.571 1.00 98.69 73 CYS A CA 1
ATOM 542 C C . CYS A 1 73 ? 0.372 -2.514 10.724 1.00 98.69 73 CYS A C 1
ATOM 544 O O . CYS A 1 73 ? 1.077 -2.028 9.840 1.00 98.69 73 CYS A O 1
ATOM 546 N N . THR A 1 74 ? 0.881 -3.040 11.837 1.00 98.25 74 THR A N 1
ATOM 547 C CA . THR A 1 74 ? 2.316 -3.112 12.159 1.00 98.25 74 THR A CA 1
ATOM 548 C C . THR A 1 74 ? 2.799 -4.536 12.434 1.00 98.25 74 THR A C 1
ATOM 550 O O . THR A 1 74 ? 4.006 -4.763 12.528 1.00 9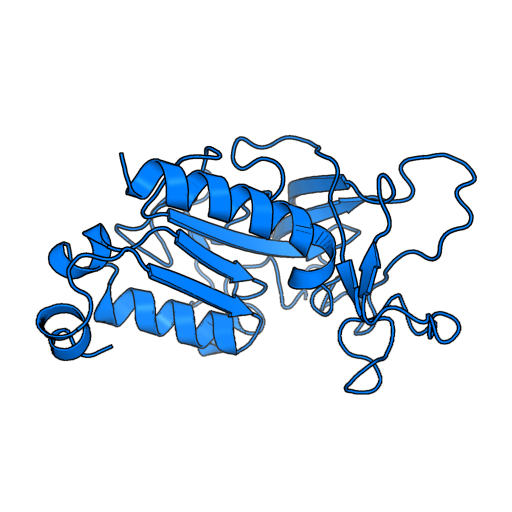8.25 74 THR A O 1
ATOM 553 N N . THR A 1 75 ? 1.893 -5.515 12.520 1.00 98.06 75 THR A N 1
ATOM 554 C CA . THR A 1 75 ? 2.211 -6.948 12.632 1.00 98.06 75 THR A CA 1
ATOM 555 C C . THR A 1 75 ? 1.274 -7.791 11.759 1.00 98.06 75 THR A C 1
ATOM 557 O O . THR A 1 75 ? 0.232 -7.312 11.317 1.00 98.06 75 THR A O 1
ATOM 560 N N . ASN A 1 76 ? 1.634 -9.056 11.513 1.00 96.12 76 ASN A N 1
ATOM 561 C CA . ASN A 1 76 ? 0.863 -9.963 10.648 1.00 96.12 76 ASN A CA 1
ATOM 562 C C . ASN A 1 76 ? -0.507 -10.382 11.211 1.00 96.12 76 ASN A C 1
ATOM 564 O O . ASN A 1 76 ? -1.368 -10.813 10.455 1.00 96.12 76 ASN A O 1
ATOM 568 N N . ALA A 1 77 ? -0.692 -10.321 12.529 1.00 95.75 77 ALA A N 1
ATOM 569 C CA . ALA A 1 77 ? -1.892 -10.805 13.215 1.00 95.75 77 ALA A CA 1
ATOM 5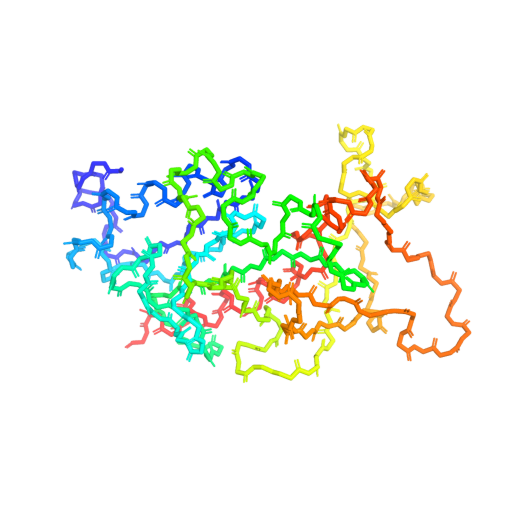70 C C . ALA A 1 77 ? -2.678 -9.664 13.887 1.00 95.75 77 ALA A C 1
ATOM 572 O O . ALA A 1 77 ? -3.485 -9.900 14.780 1.00 95.75 77 ALA A O 1
ATOM 573 N N . GLN A 1 78 ? -2.418 -8.414 13.498 1.00 97.62 78 GLN A N 1
ATOM 574 C CA . GLN A 1 78 ? -3.136 -7.263 14.032 1.00 97.62 78 GLN A CA 1
ATOM 575 C C . GLN A 1 78 ? -4.494 -7.113 13.343 1.00 97.62 78 GLN A C 1
ATOM 577 O O . GLN A 1 78 ? -4.571 -7.095 12.121 1.00 97.62 78 GLN A O 1
ATOM 582 N N . THR A 1 79 ? -5.557 -6.936 14.121 1.00 98.31 79 THR A N 1
ATOM 583 C CA . THR A 1 79 ? -6.894 -6.622 13.603 1.00 98.31 79 THR A CA 1
ATOM 584 C C . THR A 1 79 ? -7.241 -5.146 13.807 1.00 98.31 79 THR A C 1
ATOM 586 O O . THR A 1 79 ? -6.573 -4.421 14.548 1.00 98.31 79 THR A O 1
ATOM 589 N N . GLY A 1 80 ? -8.314 -4.678 13.169 1.00 98.12 80 GLY A N 1
ATOM 590 C CA . GLY A 1 80 ? -8.806 -3.310 13.307 1.00 98.12 80 GLY A CA 1
ATOM 591 C C . GLY A 1 80 ? -7.855 -2.266 12.731 1.00 98.12 80 GLY A C 1
ATOM 592 O O . GLY A 1 80 ? -7.781 -1.163 13.268 1.00 98.12 80 GLY A O 1
ATOM 593 N N . CYS A 1 81 ? -7.109 -2.607 11.677 1.00 98.75 81 CYS A N 1
ATOM 594 C CA . CYS A 1 81 ? -6.047 -1.764 11.134 1.00 98.75 81 CYS A CA 1
ATOM 595 C C . CYS A 1 81 ? -6.118 -1.582 9.606 1.00 98.75 81 CYS A C 1
ATOM 597 O O . CYS A 1 81 ? -6.888 -2.241 8.904 1.00 98.75 81 CYS A O 1
ATOM 599 N N . ILE A 1 82 ? -5.339 -0.627 9.093 1.00 98.75 82 ILE A N 1
ATOM 600 C CA . ILE A 1 82 ? -5.246 -0.279 7.673 1.00 98.75 82 ILE A CA 1
ATOM 601 C C . ILE A 1 82 ? -3.978 -0.873 7.057 1.00 98.75 82 ILE A C 1
ATOM 603 O O . ILE A 1 82 ? -2.875 -0.623 7.544 1.00 98.75 82 ILE A O 1
ATOM 607 N N . ILE A 1 83 ? -4.130 -1.548 5.919 1.00 98.81 83 ILE A N 1
ATOM 608 C CA . ILE A 1 83 ? -3.054 -1.855 4.974 1.00 98.81 83 ILE A CA 1
ATOM 609 C C . ILE A 1 83 ? -3.214 -0.888 3.804 1.00 98.81 83 ILE A C 1
ATOM 611 O O . ILE A 1 83 ? -4.183 -0.965 3.052 1.00 98.81 83 ILE A O 1
ATOM 615 N N . ALA A 1 84 ? -2.285 0.044 3.636 1.00 98.19 84 ALA A N 1
ATOM 616 C CA . ALA A 1 84 ? -2.321 0.997 2.533 1.00 98.19 84 ALA A CA 1
ATOM 617 C C . ALA A 1 84 ? -0.928 1.189 1.960 1.00 98.19 84 ALA A C 1
ATOM 619 O O . ALA A 1 84 ? 0.048 1.204 2.703 1.00 98.19 84 ALA A O 1
ATOM 620 N N . TYR A 1 85 ? -0.845 1.348 0.646 1.00 98.44 85 TYR A N 1
ATOM 621 C CA . TYR A 1 85 ? 0.372 1.748 -0.046 1.00 98.44 85 TYR A CA 1
ATOM 622 C C . TYR A 1 85 ? 0.034 2.280 -1.442 1.00 98.44 85 TYR A C 1
ATOM 624 O O . TYR A 1 85 ? -1.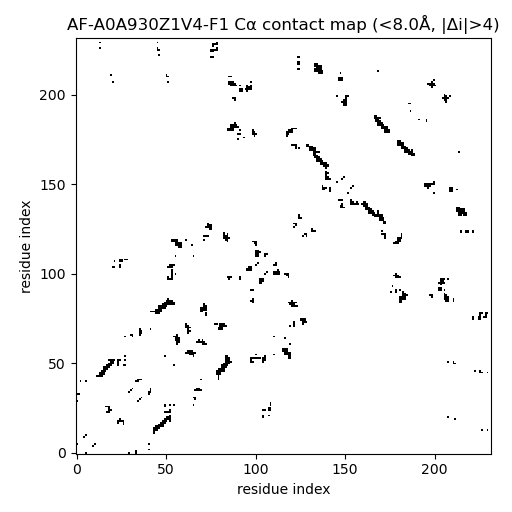080 2.130 -1.946 1.00 98.44 85 TYR A O 1
ATOM 632 N N . SER A 1 86 ? 1.016 2.920 -2.064 1.00 96.69 86 SER A N 1
ATOM 633 C CA . SER A 1 86 ? 1.086 3.153 -3.510 1.00 96.69 86 SER A CA 1
ATOM 634 C C . SER A 1 86 ? 2.412 2.581 -3.989 1.00 96.69 86 SER A C 1
ATOM 636 O O . SER A 1 86 ? 3.415 2.804 -3.310 1.00 96.69 86 SER A O 1
ATOM 638 N N . SER A 1 87 ? 2.433 1.826 -5.085 1.00 97.69 87 SER A N 1
ATOM 639 C CA . SER A 1 87 ? 3.644 1.123 -5.522 1.00 97.69 87 SER A CA 1
ATOM 640 C C . SER A 1 87 ? 4.419 1.865 -6.612 1.00 97.69 87 SER A C 1
ATOM 642 O O . SER A 1 87 ? 3.849 2.414 -7.556 1.00 97.69 87 SER A O 1
ATOM 644 N N . PHE A 1 88 ? 5.745 1.883 -6.473 1.00 98.19 88 PHE A N 1
ATOM 645 C CA . PHE A 1 88 ? 6.672 2.415 -7.471 1.00 98.19 88 PHE A CA 1
ATOM 646 C C . PHE A 1 88 ? 7.935 1.553 -7.522 1.00 98.19 88 PHE A C 1
ATOM 648 O O . PHE A 1 88 ? 8.398 1.065 -6.497 1.00 98.19 88 PHE A O 1
ATOM 655 N N . ASP A 1 89 ? 8.512 1.418 -8.709 1.00 97.06 89 ASP A N 1
ATOM 656 C CA . ASP A 1 89 ? 9.831 0.824 -8.970 1.00 97.06 89 ASP A CA 1
ATOM 657 C C . ASP A 1 89 ? 10.994 1.816 -8.784 1.00 97.06 89 ASP A C 1
ATOM 659 O O . ASP A 1 89 ? 12.160 1.430 -8.746 1.00 97.06 89 ASP A O 1
ATOM 663 N N . GLN A 1 90 ? 10.694 3.097 -8.587 1.00 96.75 90 GLN A N 1
ATOM 664 C CA . GLN A 1 90 ? 11.660 4.159 -8.304 1.00 96.75 90 GLN A CA 1
ATOM 665 C C . GLN A 1 90 ? 11.023 5.252 -7.439 1.00 96.75 90 GLN A C 1
ATOM 667 O O . GLN A 1 90 ? 9.810 5.274 -7.245 1.00 96.75 90 GLN A O 1
ATOM 672 N N . ALA A 1 91 ? 11.822 6.196 -6.936 1.00 97.81 91 ALA A N 1
ATOM 673 C CA . ALA A 1 91 ? 11.295 7.296 -6.130 1.00 97.81 91 ALA A CA 1
ATOM 674 C C . ALA A 1 91 ? 10.204 8.090 -6.895 1.00 97.81 91 ALA A C 1
ATOM 676 O O . ALA A 1 91 ? 10.458 8.531 -8.021 1.00 97.81 91 ALA A O 1
ATOM 677 N N . PRO A 1 92 ? 9.010 8.317 -6.304 1.00 97.06 92 PRO A N 1
ATOM 678 C CA . PRO A 1 92 ? 7.939 9.071 -6.945 1.00 97.06 92 PRO A CA 1
ATOM 679 C C . PRO A 1 92 ? 8.385 10.496 -7.308 1.00 97.06 92 PRO A C 1
ATOM 681 O O . PRO A 1 92 ? 8.863 11.231 -6.428 1.00 97.06 92 PRO A O 1
ATOM 684 N N . PRO A 1 93 ? 8.191 10.951 -8.561 1.00 96.31 93 PRO A N 1
ATOM 685 C CA . PRO A 1 93 ? 8.584 12.299 -8.964 1.00 96.31 93 PRO A CA 1
ATOM 686 C C . PRO A 1 93 ? 7.778 13.370 -8.203 1.00 96.31 93 PRO A C 1
ATOM 688 O O . PRO A 1 93 ? 6.714 13.063 -7.656 1.00 96.31 93 PRO A O 1
ATOM 691 N N . PRO A 1 94 ? 8.233 14.639 -8.152 1.00 93.12 94 PRO A N 1
ATOM 692 C CA . PRO A 1 94 ? 7.539 15.710 -7.425 1.00 93.12 94 PRO A CA 1
ATOM 693 C C . PRO A 1 94 ? 6.068 15.909 -7.820 1.00 93.12 94 PRO A C 1
ATOM 695 O O . PRO A 1 94 ? 5.251 16.245 -6.970 1.00 93.12 94 PRO A O 1
ATOM 698 N N . ASN A 1 95 ? 5.721 15.654 -9.084 1.00 92.50 95 ASN A N 1
ATOM 699 C CA . ASN A 1 95 ? 4.364 15.745 -9.633 1.00 92.50 95 ASN A CA 1
ATOM 700 C C . ASN A 1 95 ? 3.599 14.404 -9.630 1.00 92.50 95 ASN A C 1
ATOM 702 O O . ASN A 1 95 ? 2.634 14.246 -10.378 1.00 92.50 95 ASN A O 1
ATOM 706 N N . SER A 1 96 ? 4.044 13.422 -8.839 1.00 94.25 96 SER A N 1
ATOM 707 C CA . SER A 1 96 ? 3.373 12.125 -8.716 1.00 94.25 96 SER A CA 1
ATOM 708 C C . SER A 1 96 ? 1.939 12.264 -8.199 1.00 94.25 96 SER A C 1
ATOM 710 O O . SER A 1 96 ? 1.677 13.013 -7.259 1.00 94.25 96 SER A O 1
ATOM 712 N N . LEU A 1 97 ? 1.018 11.490 -8.776 1.00 92.31 97 LEU A N 1
ATOM 713 C CA . LEU A 1 97 ? -0.380 11.420 -8.343 1.00 92.31 97 LEU A CA 1
ATOM 714 C C . LEU A 1 97 ? -0.552 10.554 -7.085 1.00 92.31 97 LEU A C 1
ATOM 716 O O . LEU A 1 97 ? -1.505 10.742 -6.328 1.00 92.31 97 LEU A O 1
ATOM 720 N N . PHE A 1 98 ? 0.376 9.628 -6.842 1.00 94.50 98 PHE A N 1
ATOM 721 C CA . PHE A 1 98 ? 0.333 8.678 -5.731 1.00 94.50 98 PHE A CA 1
ATOM 722 C C . PHE A 1 98 ? 1.581 8.776 -4.854 1.00 94.50 98 PHE A C 1
ATOM 724 O O . PHE A 1 98 ? 2.624 9.283 -5.274 1.00 94.50 98 PHE A O 1
ATOM 731 N N . GLY A 1 99 ? 1.463 8.318 -3.607 1.00 94.25 99 GLY A N 1
ATOM 732 C CA . GLY A 1 99 ? 2.547 8.372 -2.625 1.00 94.25 99 GLY A CA 1
ATOM 733 C C . GLY A 1 99 ? 2.845 9.776 -2.091 1.00 94.25 99 GLY A C 1
ATOM 734 O O . GLY A 1 99 ? 3.783 9.941 -1.318 1.00 94.25 99 GLY A O 1
ATOM 735 N N . ARG A 1 100 ? 2.053 10.793 -2.461 1.00 93.12 100 ARG A N 1
ATOM 736 C CA . ARG A 1 100 ? 2.178 12.182 -1.991 1.00 93.12 100 ARG A CA 1
ATOM 737 C C . ARG A 1 100 ? 0.850 12.680 -1.410 1.00 93.12 100 ARG A C 1
ATOM 739 O O . ARG A 1 100 ? -0.186 12.503 -2.056 1.00 93.12 100 ARG A O 1
ATOM 746 N N . PRO A 1 101 ? 0.841 13.313 -0.221 1.00 90.81 101 PRO A N 1
ATOM 747 C CA . PRO A 1 101 ? -0.376 13.907 0.328 1.00 90.81 101 PRO A CA 1
ATOM 748 C C . PRO A 1 101 ? -1.012 14.924 -0.635 1.00 90.81 101 PRO A C 1
ATOM 750 O O . PRO A 1 101 ? -0.312 15.644 -1.346 1.00 90.81 101 PRO A O 1
ATOM 753 N N . GLY A 1 102 ? -2.347 14.976 -0.673 1.00 85.25 102 GLY A N 1
ATOM 754 C CA . GLY A 1 102 ? -3.103 15.960 -1.465 1.00 85.25 102 GLY A CA 1
ATOM 755 C C . GLY A 1 102 ? -3.051 15.800 -2.992 1.00 85.25 102 GLY A C 1
ATOM 756 O O . GLY A 1 102 ? -3.517 16.689 -3.706 1.00 85.25 102 GLY A O 1
ATOM 757 N N . SER A 1 103 ? -2.491 14.699 -3.497 1.00 80.38 103 SER A N 1
ATOM 758 C CA . SER A 1 103 ? -2.314 14.435 -4.930 1.00 80.38 103 SER A CA 1
ATOM 759 C C . SER A 1 103 ? -3.239 13.322 -5.443 1.00 80.38 103 SER A C 1
ATOM 761 O O . SER A 1 103 ? -3.687 12.456 -4.685 1.00 80.38 103 SER A O 1
ATOM 763 N N . GLY A 1 104 ? -3.517 13.339 -6.752 1.00 79.94 104 GLY A N 1
ATOM 764 C CA . GLY A 1 104 ? -4.253 12.279 -7.446 1.00 79.94 104 GLY A CA 1
ATOM 765 C C . GLY A 1 104 ? -5.633 11.999 -6.851 1.00 79.94 104 GLY A C 1
ATOM 766 O O . GLY A 1 104 ? -6.413 12.911 -6.573 1.00 79.94 104 GLY A O 1
ATOM 767 N N . VAL A 1 105 ? -5.948 10.719 -6.631 1.00 71.50 105 VAL A N 1
ATOM 768 C CA . VAL A 1 105 ? -7.273 10.307 -6.135 1.00 71.50 105 VAL A CA 1
ATOM 769 C C . VAL A 1 105 ? -7.557 10.747 -4.691 1.00 71.50 105 VAL A C 1
ATOM 771 O O . VAL A 1 105 ? -8.709 10.666 -4.259 1.00 71.50 105 VAL A O 1
ATOM 774 N N . SER A 1 106 ? -6.567 11.262 -3.947 1.00 69.19 106 SER A N 1
ATOM 775 C CA . SER A 1 106 ? -6.793 11.821 -2.603 1.00 69.19 106 SER A CA 1
ATOM 776 C C . SER A 1 106 ? -7.715 13.046 -2.637 1.00 69.19 106 SER A C 1
ATOM 778 O O . SER A 1 106 ? -8.432 13.324 -1.678 1.00 69.19 106 SER A O 1
ATOM 780 N N . GLN A 1 107 ? -7.759 13.752 -3.770 1.00 71.62 107 GLN A N 1
ATOM 781 C CA . GLN A 1 107 ? -8.691 14.859 -3.990 1.00 71.62 107 GLN A CA 1
ATOM 782 C C . GLN A 1 107 ? -10.148 14.372 -3.983 1.00 71.62 107 GLN A C 1
ATOM 784 O O . GLN A 1 107 ? -11.043 15.073 -3.518 1.00 71.62 107 GLN A O 1
ATOM 789 N N . LEU A 1 108 ? -10.390 13.127 -4.412 1.00 71.56 108 LEU A N 1
ATOM 790 C CA . LEU A 1 108 ? -11.721 12.520 -4.415 1.00 71.56 108 LEU A CA 1
ATOM 791 C C . LEU A 1 108 ? -12.183 12.107 -3.014 1.00 71.56 108 LEU A C 1
ATOM 793 O O . LEU A 1 108 ? -13.391 12.039 -2.779 1.00 71.56 108 LEU A O 1
ATOM 797 N N . SER A 1 109 ? -11.265 11.832 -2.080 1.00 64.19 109 SER A N 1
ATOM 798 C CA . SER A 1 109 ? -11.602 11.538 -0.680 1.00 64.19 109 SER A CA 1
ATOM 799 C C . SER A 1 109 ? -11.740 12.798 0.180 1.00 64.19 109 SER A C 1
ATOM 801 O O . SER A 1 109 ? -12.280 12.705 1.276 1.00 64.19 109 SER A O 1
ATOM 803 N N . GLY A 1 110 ? -11.370 13.978 -0.332 1.00 64.19 110 GLY A N 1
ATOM 804 C CA . GLY A 1 110 ? -11.369 15.230 0.435 1.00 64.19 110 GLY A CA 1
ATOM 805 C C . GLY A 1 110 ? -10.135 15.394 1.327 1.00 64.19 110 GLY A C 1
ATOM 806 O O . GLY A 1 110 ? -10.096 16.302 2.153 1.00 64.19 110 GLY A O 1
ATOM 807 N N . ASN A 1 111 ? -9.120 14.540 1.154 1.00 65.44 111 ASN A N 1
ATOM 808 C CA . ASN A 1 111 ? -7.835 14.684 1.825 1.00 65.44 111 ASN A CA 1
ATOM 809 C C . ASN A 1 111 ? -7.060 15.833 1.163 1.00 65.44 111 ASN A C 1
ATOM 811 O O . ASN A 1 111 ? -6.462 15.659 0.096 1.00 65.44 111 ASN A O 1
ATOM 815 N N . ALA A 1 112 ? -7.090 17.009 1.791 1.00 59.53 112 ALA A N 1
ATOM 816 C CA . ALA A 1 112 ? -6.287 18.155 1.384 1.00 59.53 112 ALA A CA 1
ATOM 817 C C . ALA A 1 112 ? -4.790 17.911 1.649 1.00 59.53 112 ALA A C 1
ATOM 819 O O . ALA A 1 112 ? -4.413 17.159 2.551 1.00 59.53 112 ALA A O 1
ATOM 820 N N . SER A 1 113 ? -3.935 18.554 0.847 1.00 63.91 113 SER A N 1
ATOM 821 C CA . SER A 1 113 ? -2.495 18.584 1.104 1.00 63.91 113 SER A CA 1
ATOM 822 C C . SER A 1 113 ? -2.254 19.337 2.407 1.00 63.91 113 SER A C 1
ATOM 824 O O . SER A 1 113 ? -2.511 20.537 2.483 1.00 63.91 113 SER A O 1
ATOM 826 N N . ASN A 1 114 ? -1.794 18.631 3.435 1.00 66.25 114 ASN A N 1
ATOM 827 C CA . ASN A 1 114 ? -1.507 19.223 4.733 1.00 66.25 114 ASN A CA 1
ATOM 828 C C . ASN A 1 114 ? -0.010 19.121 5.008 1.00 66.25 114 ASN A C 1
ATOM 830 O O . ASN A 1 114 ? 0.592 18.050 4.880 1.00 66.25 114 ASN A O 1
ATOM 834 N N . VAL A 1 115 ? 0.577 20.240 5.426 1.00 79.56 115 VAL A N 1
ATOM 835 C CA . VAL A 1 115 ? 1.934 20.275 5.975 1.00 79.56 115 VAL A CA 1
ATOM 836 C C . VAL A 1 115 ? 1.999 19.327 7.178 1.00 79.56 115 VAL A C 1
ATOM 838 O O . VAL A 1 115 ? 1.103 19.324 8.018 1.00 79.56 115 VAL A O 1
ATOM 841 N N . GLY A 1 116 ? 3.048 18.505 7.260 1.00 89.12 116 GLY A N 1
ATOM 842 C CA . GLY A 1 116 ? 3.257 17.575 8.378 1.00 89.12 116 GLY A CA 1
ATOM 843 C C . GLY A 1 116 ? 2.552 16.217 8.257 1.00 89.12 116 GLY A C 1
ATOM 844 O O . GLY A 1 116 ? 2.640 15.415 9.190 1.00 89.12 116 GLY A O 1
ATOM 845 N N . LEU A 1 117 ? 1.894 15.925 7.129 1.00 92.94 117 LEU A N 1
ATOM 846 C CA . LEU A 1 117 ? 1.395 14.582 6.814 1.00 92.94 117 LEU A CA 1
ATOM 847 C C . LEU A 1 117 ? 2.317 13.844 5.837 1.00 92.94 117 LEU A C 1
ATOM 849 O O . LEU A 1 117 ? 2.998 14.452 5.014 1.00 92.94 117 LEU A O 1
ATOM 853 N N . GLN A 1 118 ? 2.269 12.516 5.893 1.00 94.75 118 GLN A N 1
ATOM 854 C CA . GLN A 1 118 ? 2.811 11.607 4.885 1.00 94.75 118 GLN A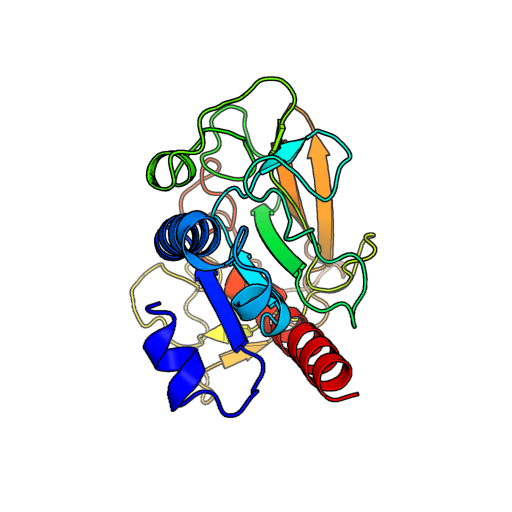 CA 1
ATOM 855 C C . GLN A 1 118 ? 1.720 10.648 4.404 1.00 94.75 118 GLN A C 1
ATOM 857 O O . GLN A 1 118 ? 0.720 10.435 5.096 1.00 94.75 118 GLN A O 1
ATOM 862 N N . VAL A 1 119 ? 1.919 10.040 3.233 1.00 95.38 119 VAL A N 1
ATOM 863 C CA . VAL A 1 119 ? 1.105 8.888 2.826 1.00 95.38 119 VAL A CA 1
ATOM 864 C C . VAL A 1 119 ? 1.490 7.684 3.690 1.00 95.38 119 VAL A C 1
ATOM 866 O O . VAL A 1 119 ? 2.660 7.463 4.001 1.00 95.38 119 VAL A O 1
ATOM 869 N N . LEU A 1 120 ? 0.493 6.925 4.126 1.00 96.69 120 LEU A N 1
ATOM 870 C CA . LEU A 1 120 ? 0.682 5.684 4.851 1.00 96.69 120 LEU A CA 1
ATOM 871 C C . LEU A 1 120 ? 1.217 4.614 3.894 1.00 96.69 120 LEU A C 1
ATOM 873 O O . LEU A 1 120 ? 0.673 4.421 2.806 1.00 96.69 120 LEU A O 1
ATOM 877 N N . CYS A 1 121 ? 2.254 3.903 4.328 1.00 98.44 121 CYS A N 1
ATOM 878 C CA . CYS A 1 121 ? 2.743 2.708 3.660 1.00 98.44 121 CYS A CA 1
ATOM 879 C C . CYS A 1 121 ? 2.858 1.570 4.671 1.00 98.44 121 CYS A C 1
ATOM 881 O O . CYS A 1 121 ? 3.571 1.689 5.666 1.00 98.44 121 CYS A O 1
ATOM 883 N N . VAL A 1 122 ? 2.164 0.474 4.388 1.00 98.81 122 VAL A N 1
ATOM 884 C CA . VAL A 1 122 ? 2.303 -0.820 5.052 1.00 98.81 122 VAL A CA 1
ATOM 885 C C . VAL A 1 122 ? 2.820 -1.795 4.007 1.00 98.81 122 VAL A C 1
ATOM 887 O O . VAL A 1 122 ? 2.192 -1.965 2.962 1.00 98.81 122 VAL A O 1
ATOM 890 N N . ASN A 1 123 ? 3.965 -2.427 4.273 1.00 98.62 123 ASN A N 1
ATOM 891 C CA . ASN A 1 123 ? 4.489 -3.462 3.392 1.00 98.62 123 ASN A CA 1
ATOM 892 C C . ASN A 1 123 ? 3.620 -4.724 3.566 1.00 98.62 123 ASN A C 1
ATOM 894 O O . ASN A 1 123 ? 3.641 -5.317 4.645 1.00 98.62 123 ASN A O 1
ATOM 898 N N . PRO A 1 124 ? 2.870 -5.161 2.538 1.00 98.19 124 PRO A N 1
ATOM 899 C CA . PRO A 1 124 ? 1.938 -6.281 2.670 1.00 98.19 124 PRO A CA 1
ATOM 900 C C . PRO A 1 124 ? 2.634 -7.621 2.942 1.00 98.19 124 PRO A C 1
ATOM 902 O O . PRO A 1 124 ? 1.994 -8.551 3.420 1.00 98.19 124 PRO A O 1
ATOM 905 N N . ALA A 1 125 ? 3.929 -7.739 2.637 1.00 97.75 125 ALA A N 1
ATOM 906 C CA . ALA A 1 125 ? 4.722 -8.931 2.922 1.00 97.75 125 ALA A CA 1
ATOM 907 C C . ALA A 1 125 ? 5.329 -8.928 4.334 1.00 97.75 125 ALA A C 1
ATOM 909 O O . ALA A 1 125 ? 5.697 -9.986 4.837 1.00 97.75 125 ALA A O 1
ATOM 910 N N . ASN A 1 126 ? 5.455 -7.756 4.965 1.00 98.12 126 ASN A N 1
ATOM 911 C CA . ASN A 1 126 ? 5.880 -7.623 6.355 1.00 98.12 126 ASN A CA 1
ATOM 912 C C . ASN A 1 126 ? 5.425 -6.269 6.930 1.00 98.12 126 ASN A C 1
ATOM 914 O O . ASN A 1 126 ? 6.143 -5.276 6.779 1.00 98.12 126 ASN A O 1
ATOM 918 N N . PRO A 1 127 ? 4.270 -6.200 7.614 1.00 98.12 127 PRO A N 1
ATOM 919 C CA . PRO A 1 127 ? 3.772 -4.971 8.228 1.00 98.12 127 PRO A CA 1
ATOM 920 C C . PRO A 1 127 ? 4.738 -4.356 9.249 1.00 98.12 127 PRO A C 1
ATOM 922 O O . PRO A 1 127 ? 4.692 -3.151 9.481 1.00 98.12 127 PRO A O 1
ATOM 925 N N . SER A 1 128 ? 5.657 -5.146 9.817 1.00 96.81 128 SER A N 1
ATOM 926 C CA . SER A 1 128 ? 6.709 -4.648 10.714 1.00 96.81 128 SER A CA 1
ATOM 927 C C . SER A 1 128 ? 7.870 -3.953 9.980 1.00 96.81 128 SER A C 1
ATOM 929 O O . SER A 1 128 ? 8.755 -3.396 10.626 1.00 96.81 128 SER A O 1
ATOM 931 N N . GLY A 1 129 ? 7.868 -3.943 8.642 1.00 95.31 129 GLY A N 1
ATOM 932 C CA . GLY A 1 129 ? 8.825 -3.225 7.798 1.00 95.31 129 GLY A CA 1
ATOM 933 C C . GLY A 1 129 ? 9.934 -4.096 7.196 1.00 95.31 129 GLY A C 1
ATOM 934 O O . GLY A 1 129 ? 9.893 -5.320 7.223 1.00 95.31 129 GLY A O 1
ATOM 935 N N . GLY A 1 130 ? 10.948 -3.451 6.618 1.00 96.75 130 GLY A N 1
ATOM 936 C CA . GLY A 1 130 ? 12.063 -4.134 5.949 1.00 96.75 130 GLY A CA 1
ATOM 937 C C . GLY A 1 130 ? 11.776 -4.555 4.504 1.0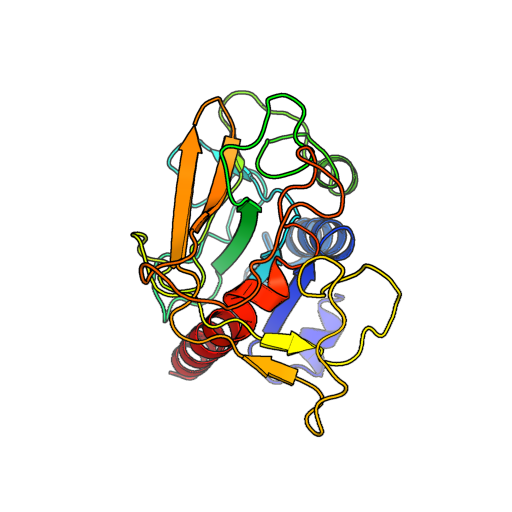0 96.75 130 GLY A C 1
ATOM 938 O O . GLY A 1 130 ? 10.678 -4.346 3.982 1.00 96.75 130 GLY A O 1
ATOM 939 N N . VAL A 1 131 ? 12.815 -5.098 3.863 1.00 97.94 131 VAL A N 1
ATOM 940 C CA . VAL A 1 131 ? 12.771 -5.637 2.497 1.00 97.94 131 VAL A CA 1
ATOM 941 C C . VAL A 1 131 ? 12.299 -7.080 2.563 1.00 97.94 131 VAL A C 1
ATOM 943 O O . VAL A 1 131 ? 12.933 -7.901 3.224 1.00 97.94 131 VAL A O 1
ATOM 946 N N . THR A 1 132 ? 11.214 -7.401 1.869 1.00 97.19 132 THR A N 1
ATOM 947 C CA . THR A 1 132 ? 10.664 -8.761 1.853 1.00 97.19 132 THR A CA 1
ATOM 948 C C . THR A 1 132 ? 10.202 -9.180 0.461 1.00 97.19 132 THR A C 1
ATOM 950 O O . THR A 1 132 ? 9.736 -8.330 -0.301 1.00 97.19 132 THR A O 1
ATOM 953 N N . PRO A 1 133 ? 10.332 -10.470 0.093 1.00 97.56 133 PRO A N 1
ATOM 954 C CA . PRO A 1 133 ? 9.831 -10.967 -1.183 1.00 97.56 133 PRO A CA 1
ATOM 955 C C . PRO A 1 133 ? 8.325 -10.740 -1.333 1.00 97.56 133 PRO A C 1
ATOM 957 O O . PRO A 1 133 ? 7.539 -11.011 -0.419 1.00 97.56 133 PRO A O 1
ATOM 960 N N . LEU A 1 134 ? 7.922 -10.274 -2.511 1.00 97.75 134 LEU A N 1
ATOM 961 C CA . LEU A 1 134 ? 6.523 -10.191 -2.899 1.00 97.75 134 LEU A CA 1
ATOM 962 C C . LEU A 1 134 ? 6.111 -11.466 -3.639 1.00 97.75 134 LEU A C 1
ATOM 964 O O . LEU A 1 134 ? 6.900 -12.093 -4.342 1.00 97.75 134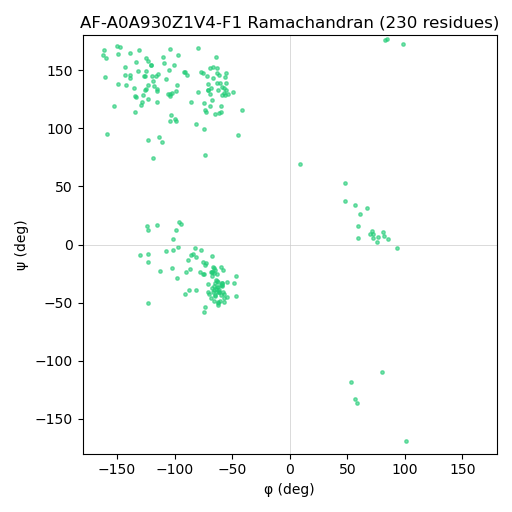 LEU A O 1
ATOM 968 N N . THR A 1 135 ? 4.849 -11.848 -3.484 1.00 97.19 135 THR A N 1
ATOM 969 C CA . THR A 1 135 ? 4.225 -12.979 -4.169 1.00 97.19 135 THR A CA 1
ATOM 970 C C . THR A 1 135 ? 3.203 -12.437 -5.168 1.00 97.19 135 THR A C 1
ATOM 972 O O . THR A 1 135 ? 2.027 -12.260 -4.812 1.00 97.19 135 THR A O 1
ATOM 975 N N . PRO A 1 136 ? 3.629 -12.139 -6.407 1.00 94.88 136 PRO A N 1
ATOM 976 C CA . PRO A 1 136 ? 2.751 -11.548 -7.397 1.00 94.88 136 PRO A CA 1
ATOM 977 C C . PRO A 1 136 ? 1.811 -12.586 -8.009 1.00 94.88 136 PRO A C 1
ATOM 979 O O . PRO A 1 136 ? 2.172 -13.743 -8.200 1.00 94.88 136 PRO A O 1
ATOM 982 N N . TYR A 1 137 ? 0.617 -12.151 -8.390 1.00 92.19 137 TYR A N 1
ATOM 983 C CA . TYR A 1 137 ? -0.292 -12.911 -9.241 1.00 92.19 137 TYR A CA 1
ATOM 984 C C . TYR A 1 137 ? -0.842 -11.989 -10.323 1.00 92.19 137 TYR A C 1
ATOM 986 O O . TYR A 1 137 ? -1.605 -11.061 -10.041 1.00 92.19 137 TYR A O 1
ATOM 994 N N . PHE A 1 138 ? -0.480 -12.264 -11.572 1.00 87.81 138 PHE A N 1
ATOM 995 C CA . PHE A 1 138 ? -0.921 -11.503 -12.736 1.00 87.81 138 PHE A CA 1
ATOM 996 C C . PHE A 1 138 ? -1.935 -12.306 -13.553 1.00 87.81 138 PHE A C 1
ATOM 998 O O . PHE A 1 138 ? -1.793 -13.526 -13.680 1.00 87.81 138 PHE A O 1
ATOM 1005 N N . PRO A 1 139 ? -2.970 -11.661 -14.113 1.00 81.56 139 PRO A N 1
ATOM 1006 C CA . PRO A 1 139 ? -3.889 -12.333 -15.014 1.00 81.56 139 PRO A CA 1
ATOM 1007 C C . PRO A 1 139 ? -3.161 -12.681 -16.318 1.00 81.56 139 PRO A C 1
ATOM 1009 O O . PRO A 1 139 ? -2.470 -11.850 -16.906 1.00 81.56 139 PRO A O 1
ATOM 1012 N N . THR A 1 140 ? -3.337 -13.905 -16.807 1.00 76.44 140 THR A N 1
ATOM 1013 C CA . THR A 1 140 ? -2.721 -14.370 -18.070 1.00 76.44 140 THR A CA 1
ATOM 1014 C C . THR A 1 140 ? -3.498 -13.915 -19.302 1.00 76.44 140 THR A C 1
ATOM 1016 O O . THR A 1 140 ? -3.035 -14.036 -20.434 1.00 76.44 140 THR A O 1
ATOM 1019 N N . ARG A 1 141 ? -4.702 -13.381 -19.085 1.00 65.56 141 ARG A N 1
ATOM 1020 C CA . ARG A 1 141 ? -5.568 -12.787 -20.098 1.00 65.56 141 ARG A CA 1
ATOM 1021 C C . ARG A 1 141 ? -5.996 -11.423 -19.587 1.00 65.56 141 ARG A C 1
ATOM 1023 O O . ARG A 1 141 ? -6.610 -11.317 -18.530 1.00 65.56 141 ARG A O 1
ATOM 1030 N N . SER A 1 142 ? -5.667 -10.375 -20.330 1.00 56.41 142 SER A N 1
ATOM 1031 C CA . SER A 1 142 ? -6.130 -9.030 -20.006 1.00 56.41 142 SER A CA 1
ATOM 1032 C C . SER A 1 142 ? -7.641 -8.952 -20.251 1.00 56.41 142 SER A C 1
ATOM 1034 O O . SER A 1 142 ? -8.096 -9.164 -21.373 1.00 56.41 142 SER A O 1
ATOM 1036 N N . SER A 1 143 ? -8.426 -8.671 -19.209 1.00 52.34 143 SER A N 1
ATOM 1037 C CA . SER A 1 143 ? -9.870 -8.411 -19.331 1.00 52.34 143 SER A CA 1
ATOM 1038 C C . SER A 1 143 ? -10.172 -7.016 -19.899 1.00 52.34 143 SER A C 1
ATOM 1040 O O . SER A 1 143 ? -11.280 -6.772 -20.367 1.00 52.34 143 SER A O 1
ATOM 1042 N N . ALA A 1 144 ? -9.181 -6.118 -19.920 1.00 50.94 144 ALA A N 1
ATOM 1043 C CA . ALA A 1 144 ? -9.236 -4.802 -20.547 1.00 50.94 144 ALA A CA 1
ATOM 1044 C C . ALA A 1 144 ? -7.819 -4.380 -20.967 1.00 50.94 144 ALA A C 1
ATOM 1046 O O . ALA A 1 144 ? -6.942 -4.268 -20.106 1.00 50.94 144 ALA A O 1
ATOM 1047 N N . LYS A 1 145 ? -7.595 -4.156 -22.275 1.00 48.62 145 LYS A N 1
ATOM 1048 C CA . LYS A 1 145 ? -6.288 -3.771 -22.845 1.00 48.62 145 LYS A CA 1
ATOM 1049 C C . LYS A 1 145 ? -5.584 -2.738 -21.950 1.00 48.62 145 LYS A C 1
ATOM 1051 O O . LYS A 1 145 ? -6.070 -1.621 -21.810 1.00 48.62 145 LYS A O 1
ATOM 1056 N N . GLY A 1 146 ? -4.438 -3.113 -21.381 1.00 50.66 146 GLY A N 1
ATOM 1057 C CA . GLY A 1 146 ? -3.543 -2.195 -20.670 1.00 50.66 146 GLY A CA 1
ATOM 1058 C C . GLY A 1 146 ? -3.731 -2.063 -19.154 1.00 50.66 146 GLY A C 1
ATOM 1059 O O . GLY A 1 146 ? -2.922 -1.375 -18.547 1.00 50.66 146 GLY A O 1
ATOM 1060 N N . LEU A 1 147 ? -4.711 -2.719 -18.519 1.00 54.56 147 LEU A N 1
ATOM 1061 C CA . LEU A 1 147 ? -4.874 -2.699 -17.053 1.00 54.56 147 LEU A CA 1
ATOM 1062 C C . LEU A 1 147 ? -4.390 -4.012 -16.411 1.00 54.56 147 LEU A C 1
ATOM 1064 O O . LEU A 1 147 ? -4.800 -5.094 -16.833 1.00 54.56 147 LEU A O 1
ATOM 1068 N N . GLY A 1 148 ? -3.538 -3.918 -15.382 1.00 50.50 148 GLY A N 1
ATOM 1069 C CA . GLY A 1 148 ? -3.173 -5.038 -14.496 1.00 50.50 148 GLY A CA 1
ATOM 1070 C C . GLY A 1 148 ? -2.268 -6.133 -15.075 1.00 50.50 148 GLY A C 1
ATOM 1071 O O . GLY A 1 148 ? -2.095 -7.165 -14.430 1.00 50.50 148 GLY A O 1
ATOM 1072 N N . GLY A 1 149 ? -1.710 -5.949 -16.276 1.00 54.00 149 GLY A N 1
ATOM 1073 C CA . GLY A 1 149 ? -0.812 -6.916 -16.923 1.00 54.00 149 GLY A CA 1
ATOM 1074 C C . GLY A 1 149 ? 0.676 -6.605 -16.732 1.00 54.00 149 GLY A C 1
ATOM 1075 O O . GLY A 1 149 ? 1.050 -5.473 -16.427 1.00 54.00 149 GLY A O 1
ATOM 1076 N N . LEU A 1 150 ? 1.529 -7.605 -16.974 1.00 51.91 150 LEU A N 1
ATOM 1077 C CA . LEU A 1 150 ? 2.970 -7.416 -17.167 1.00 51.91 150 LEU A CA 1
ATOM 1078 C C . LEU A 1 150 ? 3.181 -6.489 -18.379 1.00 51.91 150 LEU A C 1
ATOM 1080 O O . LEU A 1 150 ? 2.787 -6.844 -19.485 1.00 51.91 150 LEU A O 1
ATOM 1084 N N . SER A 1 151 ? 3.724 -5.288 -18.158 1.00 50.88 151 SER A N 1
ATOM 1085 C CA . SER A 1 151 ? 4.223 -4.305 -19.143 1.00 50.88 151 SER A CA 1
ATOM 1086 C C . SER A 1 151 ? 3.926 -4.582 -20.624 1.00 50.88 151 SER A C 1
ATOM 1088 O O . SER A 1 151 ? 4.839 -4.884 -21.383 1.00 50.88 151 SER A O 1
ATOM 1090 N N . GLY A 1 152 ? 2.669 -4.497 -21.070 1.00 44.53 152 GLY A N 1
ATOM 1091 C CA . GLY A 1 152 ? 2.321 -4.627 -22.494 1.00 44.53 152 GLY A CA 1
ATOM 1092 C C . GLY A 1 152 ? 2.703 -5.953 -23.179 1.00 44.53 152 GLY A C 1
ATOM 1093 O O . GLY A 1 152 ? 2.486 -6.083 -24.383 1.00 44.53 152 GLY A O 1
ATOM 1094 N N . VAL A 1 153 ? 3.218 -6.945 -22.449 1.00 43.09 153 VAL A N 1
ATOM 1095 C CA . VAL A 1 153 ? 3.520 -8.274 -22.973 1.00 43.09 153 VAL A CA 1
ATOM 1096 C C . VAL A 1 153 ? 2.346 -9.154 -22.588 1.00 43.09 153 VAL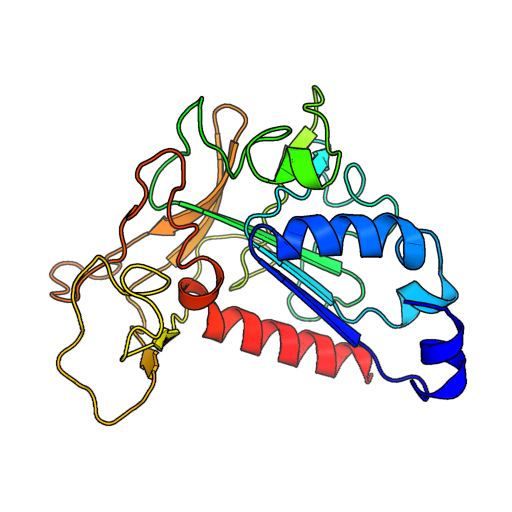 A C 1
ATOM 1098 O O . VAL A 1 153 ? 2.166 -9.489 -21.420 1.00 43.09 153 VAL A O 1
ATOM 1101 N N . MET A 1 154 ? 1.500 -9.501 -23.560 1.00 49.16 154 MET A N 1
ATOM 1102 C CA . MET A 1 154 ? 0.551 -10.592 -23.352 1.00 49.16 154 MET A CA 1
ATOM 1103 C C . MET A 1 154 ? 1.390 -11.848 -23.095 1.00 49.16 154 MET A C 1
ATOM 1105 O O . MET A 1 154 ? 2.097 -12.266 -24.017 1.00 49.16 154 MET A O 1
ATOM 1109 N N . PRO A 1 155 ? 1.363 -12.445 -21.887 1.00 49.50 155 PRO A N 1
ATOM 1110 C CA . PRO A 1 155 ? 1.978 -13.749 -21.718 1.00 49.50 155 PRO A CA 1
ATOM 1111 C C . PRO A 1 155 ? 1.344 -14.693 -22.755 1.00 49.50 155 PRO A C 1
ATOM 1113 O O . PRO A 1 155 ? 0.135 -14.580 -23.009 1.00 49.50 155 PRO A O 1
ATOM 1116 N N . PRO A 1 156 ? 2.129 -15.569 -23.414 1.00 54.62 156 PRO A N 1
ATOM 1117 C CA . PRO A 1 156 ? 1.587 -16.530 -24.373 1.00 54.62 156 PRO A CA 1
ATOM 1118 C C . PRO A 1 156 ? 0.416 -17.233 -23.704 1.00 54.62 156 PRO A C 1
ATOM 1120 O O . PRO A 1 156 ? 0.560 -17.599 -22.546 1.00 54.62 156 PRO A O 1
ATOM 1123 N N . ALA A 1 157 ? -0.734 -17.334 -24.380 1.00 60.34 157 ALA A N 1
ATOM 1124 C CA . ALA A 1 157 ? -2.000 -17.752 -23.779 1.00 60.34 157 ALA A CA 1
ATOM 1125 C C . ALA A 1 157 ? -1.816 -18.974 -22.865 1.00 60.34 157 ALA A C 1
ATOM 1127 O O . ALA A 1 157 ? -1.808 -20.116 -23.324 1.00 60.34 157 ALA A O 1
ATOM 1128 N N . LEU A 1 158 ? -1.635 -18.722 -21.567 1.00 70.94 158 LEU A N 1
ATOM 1129 C CA . LEU A 1 158 ? -1.388 -19.784 -20.610 1.00 70.94 158 LEU A CA 1
ATOM 1130 C C . LEU A 1 158 ? -2.719 -20.506 -20.364 1.00 70.94 158 LEU A C 1
ATOM 1132 O O . LEU A 1 158 ? -3.792 -19.886 -20.428 1.00 70.94 158 LEU A O 1
ATOM 1136 N N . PRO A 1 159 ? -2.684 -21.821 -20.089 1.00 78.62 159 PRO A N 1
ATOM 1137 C CA . PRO A 1 159 ? -3.894 -22.576 -19.786 1.00 78.62 159 PRO A CA 1
ATOM 1138 C C . PRO A 1 159 ? -4.538 -22.121 -18.467 1.00 78.62 159 PRO A C 1
ATOM 1140 O O . PRO A 1 159 ? -5.745 -22.272 -18.290 1.00 78.62 159 PRO A O 1
ATOM 1143 N N . THR A 1 160 ? -3.759 -21.536 -17.552 1.00 82.50 160 THR A N 1
ATOM 1144 C CA . THR A 1 160 ? -4.242 -20.997 -16.278 1.00 82.50 160 THR A CA 1
ATOM 1145 C C . THR A 1 160 ? -4.656 -19.533 -16.417 1.00 82.50 160 THR A C 1
ATOM 1147 O O . THR A 1 160 ? -4.014 -18.795 -17.158 1.00 82.50 160 THR A O 1
ATOM 1150 N N . PRO A 1 161 ? -5.690 -19.066 -15.690 1.00 82.25 161 PRO A N 1
ATOM 1151 C CA . PRO A 1 161 ? -6.127 -17.664 -15.727 1.00 82.25 161 PRO A CA 1
ATOM 1152 C C . PRO A 1 161 ? -5.177 -16.695 -15.004 1.00 82.25 161 PRO A C 1
ATOM 1154 O O . PRO A 1 161 ? -5.257 -15.486 -15.216 1.00 82.25 161 PRO A O 1
ATOM 1157 N N . TRP A 1 162 ? -4.276 -17.221 -14.171 1.00 85.44 162 TRP A N 1
ATOM 1158 C CA . TRP A 1 162 ? -3.289 -16.465 -13.402 1.00 85.44 162 TRP A CA 1
ATOM 1159 C C . TRP A 1 162 ? -1.903 -17.091 -13.551 1.00 85.44 162 TRP A C 1
ATOM 1161 O O . TRP A 1 162 ? -1.782 -18.310 -13.709 1.00 85.44 162 TRP A O 1
ATOM 1171 N N . VAL A 1 163 ? -0.877 -16.250 -13.476 1.00 87.75 163 VAL A N 1
ATOM 1172 C CA . VAL A 1 163 ? 0.535 -16.630 -13.390 1.00 87.75 163 VAL A CA 1
ATOM 1173 C C . VAL A 1 163 ? 1.158 -15.946 -12.180 1.00 87.75 163 VAL A C 1
ATOM 1175 O O . VAL A 1 163 ? 0.781 -14.826 -11.831 1.00 87.75 163 VAL A O 1
ATOM 1178 N N . THR A 1 164 ? 2.082 -16.640 -11.526 1.00 90.88 164 THR A N 1
ATOM 1179 C CA . THR A 1 164 ? 2.893 -16.097 -10.436 1.00 90.88 164 THR A CA 1
ATOM 1180 C C . THR A 1 164 ? 4.348 -16.051 -10.870 1.00 90.88 164 THR A C 1
ATOM 1182 O O . THR A 1 164 ? 4.797 -16.918 -11.617 1.00 90.88 164 THR A O 1
ATOM 1185 N N . GLU A 1 165 ? 5.063 -15.042 -10.386 1.00 88.81 165 GLU A N 1
ATOM 1186 C CA . GLU A 1 165 ? 6.491 -14.839 -10.622 1.00 88.81 165 GLU A CA 1
ATOM 1187 C C . GLU A 1 165 ? 7.231 -14.866 -9.279 1.00 88.81 165 GLU A C 1
ATOM 1189 O O . GLU A 1 165 ? 7.596 -13.811 -8.748 1.00 88.81 165 GLU A O 1
ATOM 1194 N N . PRO A 1 166 ? 7.402 -16.057 -8.673 1.00 87.25 166 PRO A N 1
ATOM 1195 C CA . PRO A 1 166 ? 8.034 -16.183 -7.366 1.00 87.25 166 PRO A CA 1
ATOM 1196 C C . PRO A 1 166 ? 9.474 -15.666 -7.409 1.00 87.25 166 PRO A C 1
ATOM 1198 O O . PRO A 1 166 ? 10.158 -15.780 -8.429 1.00 87.25 166 PRO A O 1
ATOM 1201 N N . ASP A 1 167 ? 9.922 -15.070 -6.307 1.00 90.31 167 ASP A N 1
ATOM 1202 C CA . ASP A 1 167 ? 11.295 -14.581 -6.114 1.00 90.31 167 ASP A CA 1
ATOM 1203 C C . ASP A 1 167 ? 11.767 -13.524 -7.131 1.00 90.31 167 ASP A C 1
ATOM 1205 O O . ASP A 1 167 ? 12.964 -13.269 -7.252 1.00 90.31 167 ASP A O 1
ATOM 1209 N N . LEU A 1 168 ? 10.846 -12.897 -7.876 1.00 94.38 168 LEU A N 1
ATOM 1210 C CA . LEU A 1 168 ? 11.187 -11.849 -8.844 1.00 94.38 168 LEU A CA 1
ATOM 1211 C C . LEU A 1 168 ? 11.225 -10.453 -8.212 1.00 94.38 168 LEU A C 1
ATOM 1213 O O . LEU A 1 168 ? 12.098 -9.654 -8.554 1.00 94.38 168 LEU A O 1
ATOM 1217 N N . TYR A 1 169 ? 10.286 -10.170 -7.302 1.00 97.00 169 TYR A N 1
ATOM 1218 C CA . TYR A 1 169 ? 10.080 -8.844 -6.719 1.00 97.00 169 TYR A CA 1
ATOM 1219 C C . TYR A 1 169 ? 10.267 -8.839 -5.208 1.00 97.00 169 TYR A C 1
ATOM 1221 O O . TYR A 1 169 ? 9.865 -9.778 -4.519 1.00 97.00 169 TYR A O 1
ATOM 1229 N N . SER A 1 170 ? 10.807 -7.743 -4.679 1.00 98.12 170 SER A N 1
ATOM 1230 C CA . SER A 1 170 ? 10.762 -7.425 -3.251 1.00 98.12 170 SER A CA 1
ATOM 1231 C C . SER A 1 170 ? 10.065 -6.094 -3.012 1.00 98.12 170 SER A C 1
ATOM 1233 O O . SER A 1 170 ? 10.010 -5.236 -3.893 1.00 98.12 170 SER A O 1
ATOM 1235 N N . GLY A 1 171 ? 9.499 -5.955 -1.816 1.00 98.25 171 GLY A N 1
ATOM 1236 C CA . GLY A 1 171 ? 8.801 -4.771 -1.349 1.00 98.25 171 GLY A CA 1
ATOM 1237 C C . GLY A 1 171 ? 9.482 -4.180 -0.121 1.00 98.25 171 GLY A C 1
ATOM 1238 O O . GLY A 1 171 ? 9.910 -4.918 0.766 1.00 98.25 171 GLY A O 1
ATOM 1239 N N . GLN A 1 172 ? 9.544 -2.852 -0.047 1.00 98.50 172 GLN A N 1
ATOM 1240 C CA . GLN A 1 172 ? 9.882 -2.112 1.170 1.00 98.50 172 GLN A CA 1
ATOM 1241 C C . GLN A 1 172 ? 9.163 -0.764 1.175 1.00 98.50 172 GLN A C 1
ATOM 1243 O O . GLN A 1 172 ? 9.123 -0.075 0.163 1.00 98.50 172 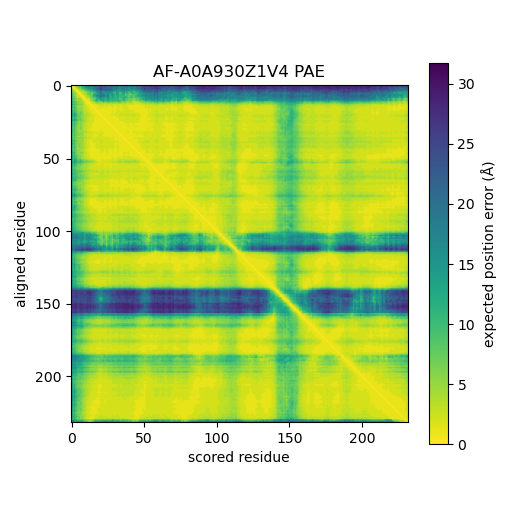GLN A O 1
ATOM 1248 N N . CYS A 1 173 ? 8.626 -0.338 2.317 1.00 98.69 173 CYS A N 1
ATOM 1249 C CA . CYS A 1 173 ? 8.142 1.034 2.442 1.00 98.69 173 CYS A CA 1
ATOM 1250 C C . CYS A 1 173 ? 9.317 2.010 2.559 1.00 98.69 173 CYS A C 1
ATOM 1252 O O . CYS A 1 173 ? 10.120 1.895 3.485 1.00 98.69 173 CYS A O 1
ATOM 1254 N N . LEU A 1 174 ? 9.396 2.975 1.644 1.00 98.56 174 LEU A N 1
ATOM 1255 C CA . LEU A 1 174 ? 10.400 4.038 1.640 1.00 98.56 174 LEU A CA 1
ATOM 1256 C C . LEU A 1 174 ? 9.733 5.412 1.713 1.00 98.56 174 LEU A C 1
ATOM 1258 O O . LEU A 1 174 ? 8.588 5.587 1.295 1.00 98.56 174 LEU A O 1
ATOM 1262 N N . SER A 1 175 ? 10.481 6.388 2.228 1.00 97.56 175 SER A N 1
ATOM 1263 C CA . SER A 1 175 ? 10.082 7.794 2.270 1.00 97.56 175 SER A CA 1
ATOM 1264 C C . SER A 1 175 ? 11.238 8.682 1.830 1.00 97.56 175 SER A C 1
ATOM 1266 O O . SER A 1 175 ? 12.338 8.576 2.367 1.00 97.56 175 SER A O 1
ATOM 1268 N N . ASN A 1 176 ? 10.997 9.573 0.872 1.00 96.56 176 ASN A N 1
ATOM 1269 C CA . ASN A 1 176 ? 11.981 10.541 0.386 1.00 96.56 176 ASN A CA 1
ATOM 1270 C C . ASN A 1 176 ? 11.275 11.704 -0.325 1.00 96.56 176 ASN A C 1
ATOM 1272 O O . ASN A 1 176 ? 10.265 11.509 -1.001 1.00 96.56 176 ASN A O 1
ATOM 1276 N N . GLY A 1 177 ? 11.803 12.922 -0.181 1.00 93.06 177 GLY A N 1
ATOM 1277 C CA . GLY A 1 177 ? 11.346 14.093 -0.930 1.00 93.06 177 GLY A CA 1
ATOM 1278 C C . GLY A 1 177 ? 9.855 14.397 -0.761 1.00 93.06 177 GLY A C 1
ATOM 1279 O O . GLY A 1 177 ? 9.210 14.802 -1.726 1.00 93.06 177 GLY A O 1
ATOM 1280 N N . GLY A 1 178 ? 9.285 14.134 0.421 1.00 92.06 178 GLY A N 1
ATOM 1281 C CA . GLY A 1 178 ? 7.858 14.322 0.717 1.00 92.06 178 GLY A CA 1
ATOM 1282 C C . GLY A 1 178 ? 6.921 13.246 0.151 1.00 92.06 178 GLY A C 1
ATOM 1283 O O . GLY A 1 178 ? 5.705 13.406 0.238 1.00 92.06 178 GLY A O 1
ATOM 1284 N N . ALA A 1 179 ? 7.459 12.173 -0.434 1.00 95.31 179 ALA A N 1
ATOM 1285 C CA . ALA A 1 179 ? 6.698 10.993 -0.819 1.00 95.31 179 ALA A CA 1
ATOM 1286 C C . ALA A 1 179 ? 6.957 9.827 0.141 1.00 95.31 179 ALA A C 1
ATOM 1288 O O . ALA A 1 179 ? 8.065 9.689 0.660 1.00 95.31 179 ALA A O 1
ATOM 1289 N N . THR A 1 180 ? 5.954 8.968 0.304 1.00 97.62 180 THR A N 1
ATOM 1290 C CA . THR A 1 180 ? 6.042 7.670 0.982 1.00 97.62 180 THR A CA 1
ATOM 1291 C C . THR A 1 180 ? 5.340 6.627 0.117 1.00 97.62 180 THR A C 1
ATOM 1293 O O . THR A 1 180 ? 4.192 6.830 -0.281 1.00 97.62 180 THR A O 1
ATOM 1296 N N . TRP A 1 181 ? 6.021 5.529 -0.209 1.00 98.38 181 TRP A N 1
ATOM 1297 C CA . TRP A 1 181 ? 5.537 4.527 -1.163 1.00 98.38 181 TRP A CA 1
ATOM 1298 C C . TRP A 1 181 ? 6.043 3.123 -0.822 1.00 98.38 181 TRP A C 1
ATOM 1300 O O . TRP A 1 181 ? 7.002 2.965 -0.066 1.00 98.38 181 TRP A O 1
ATOM 1310 N N . LEU A 1 182 ? 5.406 2.105 -1.404 1.00 98.75 182 LEU A N 1
ATOM 1311 C CA . LEU A 1 182 ? 5.952 0.753 -1.464 1.00 98.75 182 LEU A CA 1
ATOM 1312 C C . LEU A 1 182 ? 6.937 0.701 -2.633 1.00 98.75 182 LEU A C 1
ATOM 1314 O O . LEU A 1 182 ? 6.528 0.674 -3.795 1.00 98.75 182 LEU A O 1
ATOM 1318 N N . GLN A 1 183 ? 8.227 0.718 -2.318 1.00 98.62 183 GLN A N 1
ATOM 1319 C CA . GLN A 1 183 ? 9.289 0.460 -3.275 1.00 98.62 183 GLN A CA 1
ATOM 1320 C C . GLN A 1 183 ? 9.220 -1.000 -3.704 1.00 98.62 183 GLN A C 1
ATOM 1322 O O . GLN A 1 183 ? 9.279 -1.896 -2.863 1.00 98.62 183 GLN A O 1
ATOM 1327 N N . VAL A 1 184 ? 9.126 -1.213 -5.009 1.00 98.38 184 VAL A N 1
ATOM 1328 C CA . VAL A 1 184 ? 9.191 -2.515 -5.662 1.00 98.38 184 VAL A CA 1
ATOM 1329 C C . VAL A 1 184 ? 10.551 -2.629 -6.337 1.00 98.38 184 VAL A C 1
ATOM 1331 O O . VAL A 1 184 ? 10.938 -1.740 -7.088 1.00 98.38 184 VAL A O 1
ATOM 1334 N N . SER A 1 185 ? 11.276 -3.714 -6.097 1.00 96.94 185 SER A N 1
ATOM 1335 C CA . SER A 1 185 ? 12.596 -3.938 -6.699 1.00 96.94 185 SER A CA 1
ATOM 1336 C C . SER A 1 185 ? 12.623 -5.247 -7.481 1.00 96.94 185 SER A C 1
ATOM 1338 O O . SER A 1 185 ? 12.106 -6.250 -6.995 1.00 96.94 185 SER A O 1
ATOM 1340 N N . ALA A 1 186 ? 13.233 -5.238 -8.670 1.00 93.69 186 ALA A N 1
ATOM 1341 C CA . ALA A 1 186 ? 13.471 -6.405 -9.526 1.00 93.69 186 ALA A CA 1
ATOM 1342 C C . ALA A 1 186 ? 14.616 -6.138 -10.537 1.00 93.69 186 ALA A C 1
ATOM 1344 O O . ALA A 1 186 ? 14.897 -4.970 -10.816 1.00 93.69 186 ALA A O 1
ATOM 1345 N N . PRO A 1 187 ? 15.238 -7.185 -11.123 1.00 91.69 187 PRO A N 1
ATOM 1346 C CA . PRO A 1 187 ? 15.164 -8.579 -10.682 1.00 91.69 187 PRO A CA 1
ATOM 1347 C C . PRO A 1 187 ? 15.961 -8.784 -9.383 1.00 91.69 187 PRO A C 1
ATOM 1349 O O . PRO A 1 187 ? 17.008 -8.170 -9.190 1.00 91.69 187 PRO A O 1
ATOM 1352 N N . ILE A 1 188 ? 15.483 -9.657 -8.489 1.00 87.88 188 ILE A N 1
ATOM 1353 C CA . ILE A 1 188 ? 16.248 -10.044 -7.285 1.00 87.88 188 ILE A CA 1
ATOM 1354 C C . ILE A 1 188 ? 17.457 -10.918 -7.656 1.00 87.88 188 ILE A C 1
ATOM 1356 O O . ILE A 1 188 ? 18.508 -10.819 -7.025 1.00 87.88 188 ILE A O 1
ATOM 1360 N N . ASN A 1 189 ? 17.323 -11.750 -8.693 1.00 88.06 189 ASN A N 1
ATOM 1361 C CA . ASN A 1 189 ? 18.374 -12.650 -9.161 1.00 88.06 189 ASN A CA 1
ATOM 1362 C C . ASN A 1 189 ? 19.014 -12.106 -10.444 1.00 88.06 189 ASN A C 1
ATOM 1364 O O . ASN A 1 189 ? 18.326 -11.801 -11.419 1.00 88.06 189 ASN A O 1
ATOM 1368 N N . ALA A 1 190 ? 20.343 -11.995 -10.463 1.00 86.81 190 ALA A N 1
ATOM 1369 C CA . ALA A 1 190 ? 21.067 -11.540 -11.646 1.00 86.81 190 ALA A CA 1
ATOM 1370 C C . ALA A 1 190 ? 20.853 -12.505 -12.828 1.00 86.81 190 ALA A C 1
ATOM 1372 O O . ALA A 1 190 ? 20.993 -13.717 -12.679 1.00 86.81 190 ALA A O 1
ATOM 1373 N N . GLY A 1 191 ? 20.542 -11.961 -14.008 1.00 88.69 191 GLY A N 1
ATOM 1374 C CA . GLY A 1 191 ? 20.321 -12.749 -15.228 1.00 88.69 191 GLY A CA 1
ATOM 1375 C C . GLY A 1 191 ? 18.928 -13.371 -15.362 1.00 88.69 191 GLY A C 1
ATOM 1376 O O . GLY A 1 191 ? 18.712 -14.138 -16.297 1.00 88.69 191 GLY A O 1
ATOM 1377 N N . ASP A 1 192 ? 17.988 -13.049 -14.469 1.00 89.00 192 ASP A N 1
ATOM 1378 C CA . ASP A 1 192 ? 16.600 -13.496 -14.583 1.00 89.00 192 ASP A CA 1
ATOM 1379 C C . ASP A 1 192 ? 15.959 -12.995 -15.899 1.00 89.00 192 ASP A C 1
ATOM 1381 O O . ASP A 1 192 ? 15.887 -11.781 -16.112 1.00 89.00 192 ASP A O 1
ATOM 1385 N N . PRO A 1 193 ? 15.511 -13.892 -16.802 1.00 86.19 193 PRO A N 1
ATOM 1386 C CA . PRO A 1 193 ? 14.997 -13.510 -18.117 1.00 86.19 193 PRO A CA 1
ATOM 1387 C C . PRO A 1 193 ? 13.526 -13.068 -18.089 1.00 86.19 193 PRO A C 1
ATOM 1389 O O . PRO A 1 193 ? 12.968 -12.728 -19.136 1.00 86.19 193 PRO A O 1
ATOM 1392 N N . ARG A 1 194 ? 12.858 -13.127 -16.930 1.00 86.56 194 ARG A N 1
ATOM 1393 C CA . ARG A 1 194 ? 11.434 -12.809 -16.813 1.00 86.56 194 ARG A CA 1
ATOM 1394 C C . ARG A 1 194 ? 11.167 -11.332 -17.074 1.00 86.56 194 ARG A C 1
ATOM 1396 O O . ARG A 1 194 ? 11.926 -10.449 -16.684 1.00 86.56 194 ARG A O 1
ATOM 1403 N N . THR A 1 195 ? 10.038 -11.053 -17.722 1.00 83.25 195 THR A N 1
ATOM 1404 C CA . THR A 1 195 ? 9.593 -9.677 -17.955 1.00 83.25 195 THR A CA 1
ATOM 1405 C C . THR A 1 195 ? 9.168 -9.026 -16.643 1.00 83.25 195 THR A C 1
ATOM 1407 O O . THR A 1 195 ? 8.334 -9.565 -15.915 1.00 83.25 195 THR A O 1
ATOM 1410 N N . ILE A 1 196 ? 9.701 -7.834 -16.379 1.00 87.81 196 ILE A N 1
ATOM 1411 C CA . ILE A 1 196 ? 9.332 -7.043 -15.207 1.00 87.81 196 ILE A CA 1
ATOM 1412 C C . ILE A 1 196 ? 8.174 -6.087 -15.506 1.00 87.81 196 ILE A C 1
ATOM 1414 O O . ILE A 1 196 ? 8.015 -5.579 -16.624 1.00 87.81 196 ILE A O 1
ATOM 1418 N N . VAL A 1 197 ? 7.357 -5.820 -14.489 1.00 86.38 197 VAL A N 1
ATOM 1419 C CA . VAL A 1 197 ? 6.386 -4.726 -14.540 1.00 86.38 197 VAL A CA 1
ATOM 1420 C C . VAL A 1 197 ? 7.102 -3.382 -14.668 1.00 86.38 197 VAL A C 1
ATOM 1422 O O . VAL A 1 197 ? 8.226 -3.211 -14.206 1.00 86.38 197 VAL A O 1
ATOM 1425 N N . GLY A 1 198 ? 6.427 -2.425 -15.285 1.00 85.62 198 GLY A N 1
ATOM 1426 C CA . GLY A 1 198 ? 6.912 -1.075 -15.494 1.00 85.62 198 GLY A CA 1
ATOM 1427 C C . GLY A 1 198 ? 5.757 -0.085 -15.464 1.00 85.62 198 GLY A C 1
ATOM 1428 O O . GLY A 1 198 ? 4.574 -0.450 -15.466 1.00 85.62 198 GLY A O 1
ATOM 1429 N N . GLN A 1 199 ? 6.110 1.195 -15.440 1.00 90.81 199 GLN A N 1
ATOM 1430 C CA . GLN A 1 199 ? 5.176 2.307 -15.284 1.00 90.81 199 GLN A CA 1
ATOM 1431 C C . GLN A 1 199 ? 4.356 2.551 -16.560 1.00 90.81 199 GLN A C 1
ATOM 1433 O O . GLN A 1 199 ? 4.611 3.477 -17.326 1.00 90.81 199 GLN A O 1
ATOM 1438 N N . THR A 1 200 ? 3.345 1.714 -16.796 1.00 87.69 200 THR A N 1
ATOM 1439 C CA . THR A 1 200 ? 2.546 1.697 -18.039 1.00 87.69 200 THR A CA 1
ATOM 1440 C C . THR A 1 200 ? 1.854 3.037 -18.332 1.00 87.69 200 THR A C 1
ATOM 1442 O O . THR A 1 200 ? 1.711 3.415 -19.491 1.00 87.69 200 THR A O 1
ATOM 1445 N N . LEU A 1 201 ? 1.451 3.778 -17.292 1.00 88.69 201 LEU A N 1
ATOM 1446 C CA . LEU A 1 201 ? 0.843 5.115 -17.405 1.00 88.69 201 LEU A CA 1
ATOM 1447 C C . LEU A 1 201 ? 1.846 6.258 -17.159 1.00 88.69 201 LEU A C 1
ATOM 1449 O O . LEU A 1 201 ? 1.459 7.416 -17.002 1.00 88.69 201 LEU A O 1
ATOM 1453 N N . GLY A 1 202 ? 3.137 5.930 -17.134 1.00 93.25 202 GLY A N 1
ATOM 1454 C CA . GLY A 1 202 ? 4.238 6.853 -16.912 1.00 93.25 202 GLY A CA 1
ATOM 1455 C C . GLY A 1 202 ? 4.554 7.144 -15.436 1.00 93.25 202 GLY A C 1
ATOM 1456 O O . GLY A 1 202 ? 3.854 6.690 -14.525 1.00 93.25 202 GLY A O 1
ATOM 1457 N N . PRO A 1 203 ? 5.607 7.945 -15.181 1.00 95.38 203 PRO A N 1
ATOM 1458 C CA . PRO A 1 203 ? 6.176 8.115 -13.841 1.00 95.38 203 PRO A CA 1
ATOM 1459 C C . PRO A 1 203 ? 5.292 8.777 -12.801 1.00 95.38 203 PRO A C 1
ATOM 1461 O O . PRO A 1 203 ? 5.503 8.581 -11.608 1.00 95.38 203 PRO A O 1
ATOM 1464 N N . THR A 1 204 ? 4.283 9.535 -13.219 1.00 94.88 204 THR A N 1
ATOM 1465 C CA . THR A 1 204 ? 3.332 10.145 -12.284 1.00 94.88 204 THR A CA 1
ATOM 1466 C C . THR A 1 204 ? 2.349 9.133 -11.690 1.00 94.88 204 THR A C 1
ATOM 1468 O O . THR A 1 204 ? 1.741 9.423 -10.661 1.00 94.88 204 THR A O 1
ATOM 1471 N N . TRP A 1 205 ? 2.207 7.954 -12.308 1.00 94.38 205 TRP A N 1
ATOM 1472 C CA . TRP A 1 205 ? 1.354 6.856 -11.846 1.00 94.38 205 TRP A CA 1
ATOM 1473 C C . TRP A 1 205 ? 2.132 5.731 -11.158 1.00 94.38 205 TRP A C 1
ATOM 1475 O O . TRP A 1 205 ? 1.528 4.945 -10.433 1.00 94.38 205 TRP A O 1
ATOM 1485 N N . GLY A 1 206 ? 3.443 5.623 -11.382 1.00 95.44 206 GLY A N 1
ATOM 1486 C CA . GLY A 1 206 ? 4.225 4.506 -10.857 1.00 95.44 206 GLY A CA 1
ATOM 1487 C C . GLY A 1 206 ? 3.696 3.160 -11.357 1.00 95.44 206 GLY A C 1
ATOM 1488 O O . GLY A 1 206 ? 3.343 3.009 -12.528 1.00 95.44 206 GLY A O 1
ATOM 1489 N N . LEU A 1 207 ? 3.605 2.189 -10.450 1.00 95.44 207 LEU A N 1
ATOM 1490 C CA . LEU A 1 207 ? 3.089 0.846 -10.717 1.00 95.44 207 LEU A CA 1
ATOM 1491 C C . LEU A 1 207 ? 1.599 0.699 -10.352 1.00 95.44 207 LEU A C 1
ATOM 1493 O O . LEU A 1 207 ? 1.104 -0.417 -10.230 1.00 95.44 207 LEU A O 1
ATOM 1497 N N . HIS A 1 208 ? 0.852 1.804 -10.227 1.00 94.06 208 HIS A N 1
ATOM 1498 C CA . HIS A 1 208 ? -0.540 1.836 -9.740 1.00 94.06 208 HIS A CA 1
ATOM 1499 C C . HIS A 1 208 ? -1.487 0.814 -10.392 1.00 94.06 208 HIS A C 1
ATOM 1501 O O . HIS A 1 208 ? -2.391 0.284 -9.747 1.00 94.06 208 HIS A O 1
ATOM 1507 N N . LEU A 1 209 ? -1.276 0.486 -11.671 1.00 90.75 209 LEU A N 1
ATOM 1508 C CA . LEU A 1 209 ? -2.086 -0.513 -12.376 1.00 90.75 209 LEU A CA 1
ATOM 1509 C C . LEU A 1 209 ? -1.930 -1.943 -11.847 1.00 90.75 209 LEU A C 1
ATOM 1511 O O . LEU A 1 209 ? -2.791 -2.773 -12.120 1.00 90.75 209 LEU A O 1
ATOM 1515 N N . VAL A 1 210 ? -0.855 -2.228 -11.117 1.00 91.88 210 VAL A N 1
ATOM 1516 C CA . VAL A 1 210 ? -0.530 -3.548 -10.572 1.00 91.88 210 VAL A CA 1
ATOM 1517 C C . VAL A 1 210 ? -0.357 -3.540 -9.051 1.00 91.88 210 VAL A C 1
ATOM 1519 O O . VAL A 1 210 ? 0.084 -4.551 -8.511 1.00 91.88 210 VAL A O 1
ATOM 1522 N N . ASP A 1 211 ? -0.751 -2.466 -8.348 1.00 94.06 211 ASP A N 1
ATOM 1523 C CA . ASP A 1 211 ? -0.659 -2.358 -6.876 1.00 94.06 211 ASP A CA 1
ATOM 1524 C C . ASP A 1 211 ? -1.173 -3.618 -6.168 1.00 94.06 211 ASP A C 1
ATOM 1526 O O . ASP A 1 211 ? -0.558 -4.112 -5.224 1.00 94.06 211 ASP A O 1
ATOM 1530 N N . VAL A 1 212 ? -2.321 -4.129 -6.625 1.00 95.31 212 VAL A N 1
ATOM 1531 C CA . VAL A 1 212 ? -2.959 -5.331 -6.080 1.00 95.31 212 VAL A CA 1
ATOM 1532 C C . VAL A 1 212 ? -2.183 -6.576 -6.503 1.00 95.31 212 VAL A C 1
ATOM 1534 O O . VAL A 1 212 ? -1.804 -7.390 -5.667 1.00 95.31 212 VAL A O 1
ATOM 1537 N N . ASN A 1 213 ? -1.954 -6.729 -7.809 1.00 93.06 213 ASN A N 1
ATOM 1538 C CA . ASN A 1 213 ? -1.401 -7.939 -8.409 1.00 93.06 213 ASN A CA 1
ATOM 1539 C C . ASN A 1 213 ? -0.002 -8.262 -7.902 1.00 93.06 213 ASN A C 1
ATOM 1541 O O . ASN A 1 213 ? 0.286 -9.423 -7.625 1.00 93.06 213 ASN A O 1
ATOM 1545 N N . ILE A 1 214 ? 0.848 -7.247 -7.747 1.00 95.19 214 ILE A N 1
ATOM 1546 C CA . ILE A 1 214 ? 2.259 -7.446 -7.427 1.00 95.19 214 ILE A CA 1
ATOM 1547 C C . ILE A 1 214 ? 2.490 -8.020 -6.025 1.00 95.19 214 ILE A C 1
ATOM 1549 O O . ILE A 1 214 ? 3.498 -8.677 -5.797 1.00 95.19 214 ILE A O 1
ATOM 1553 N N . ALA A 1 215 ? 1.534 -7.832 -5.112 1.00 97.00 215 ALA A N 1
ATOM 1554 C CA . ALA A 1 215 ? 1.588 -8.335 -3.741 1.00 97.00 215 ALA A CA 1
ATOM 1555 C C . ALA A 1 215 ? 0.380 -9.216 -3.371 1.00 97.00 215 ALA A C 1
ATOM 1557 O O . ALA A 1 215 ? 0.129 -9.454 -2.187 1.00 97.00 215 ALA A O 1
ATOM 1558 N N . LEU A 1 216 ? -0.393 -9.703 -4.353 1.00 97.00 216 LEU A N 1
ATOM 1559 C CA . LEU A 1 216 ? -1.678 -10.366 -4.101 1.00 97.00 216 LEU A CA 1
ATOM 1560 C C . LEU A 1 216 ? -1.542 -11.582 -3.176 1.00 97.00 216 LEU A C 1
ATOM 1562 O O . LEU A 1 216 ? -2.358 -11.766 -2.274 1.00 97.00 216 LEU A O 1
ATOM 1566 N N . GLY A 1 217 ? -0.497 -12.394 -3.352 1.00 97.69 217 GLY A N 1
ATOM 1567 C CA . GLY A 1 217 ? -0.248 -13.544 -2.483 1.00 97.69 217 GLY A CA 1
ATOM 1568 C C . GLY A 1 217 ? 0.077 -13.139 -1.044 1.00 97.69 217 GLY A C 1
ATOM 1569 O O . GLY A 1 217 ? -0.373 -13.801 -0.104 1.00 97.69 217 GLY A O 1
ATOM 1570 N N . ASN A 1 218 ? 0.794 -12.027 -0.857 1.00 98.44 218 ASN A N 1
ATOM 1571 C CA . ASN A 1 218 ? 1.099 -11.494 0.469 1.00 98.44 218 ASN A CA 1
ATOM 1572 C C . ASN A 1 218 ? -0.164 -10.967 1.147 1.00 98.44 218 ASN A C 1
ATOM 1574 O O . ASN A 1 218 ? -0.426 -11.341 2.282 1.00 98.44 218 ASN A O 1
ATOM 1578 N N . LEU A 1 219 ? -0.987 -10.192 0.431 1.00 98.50 219 LEU A N 1
ATOM 1579 C CA . LEU A 1 219 ? -2.269 -9.692 0.937 1.00 98.50 219 LEU A CA 1
ATOM 1580 C C . LEU A 1 219 ? -3.180 -10.842 1.382 1.00 98.50 219 LEU A C 1
ATOM 1582 O O . LEU A 1 219 ? -3.716 -10.807 2.483 1.00 98.50 219 LEU A O 1
ATOM 1586 N N . ILE A 1 220 ? -3.298 -11.905 0.577 1.00 98.06 220 ILE A N 1
ATOM 1587 C CA . ILE A 1 220 ? -4.074 -13.099 0.947 1.00 98.06 220 ILE A CA 1
ATOM 1588 C C . ILE A 1 220 ? -3.525 -13.743 2.228 1.00 98.06 220 ILE A C 1
ATOM 1590 O O . ILE A 1 220 ? -4.299 -14.154 3.093 1.00 98.06 220 ILE A O 1
ATOM 1594 N N . SER A 1 221 ? -2.203 -13.855 2.354 1.00 98.12 221 SER A N 1
ATOM 1595 C CA . SER A 1 221 ? -1.555 -14.502 3.504 1.00 98.12 221 SER A CA 1
ATOM 1596 C C . SER A 1 221 ? -1.684 -13.669 4.782 1.00 98.12 221 SER A C 1
ATOM 1598 O O . SER A 1 221 ? -1.995 -14.210 5.845 1.00 98.12 221 SER A O 1
ATOM 1600 N N . LEU A 1 222 ? -1.524 -12.351 4.662 1.00 98.50 222 LEU A N 1
ATOM 1601 C CA . LEU A 1 222 ? -1.724 -11.388 5.737 1.00 98.50 222 L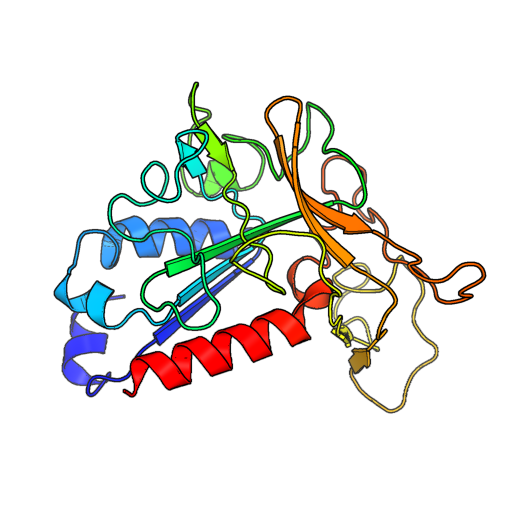EU A CA 1
ATOM 1602 C C . LEU A 1 222 ? -3.177 -11.424 6.217 1.00 98.50 222 LEU A C 1
ATOM 1604 O O . LEU A 1 222 ? -3.430 -11.723 7.377 1.00 98.50 222 LEU A O 1
ATOM 1608 N N . THR A 1 223 ? -4.141 -11.297 5.306 1.00 97.88 223 THR A N 1
ATOM 1609 C CA . THR A 1 223 ? -5.566 -11.371 5.641 1.00 97.88 223 THR A CA 1
ATOM 1610 C C . THR A 1 223 ? -5.966 -12.700 6.285 1.00 97.88 223 THR A C 1
ATOM 1612 O O . THR A 1 223 ? -6.797 -12.717 7.188 1.00 97.88 223 THR A O 1
ATOM 1615 N N . ARG A 1 224 ? -5.377 -13.835 5.882 1.00 98.06 224 ARG A N 1
ATOM 1616 C CA . ARG A 1 224 ? -5.609 -15.119 6.572 1.00 98.06 224 ARG A CA 1
ATOM 1617 C C . ARG A 1 224 ? -5.154 -15.079 8.030 1.00 98.06 224 ARG A C 1
ATOM 1619 O O . ARG A 1 224 ? -5.841 -15.635 8.881 1.00 98.06 224 ARG A O 1
ATOM 1626 N N . SER A 1 225 ? -4.028 -14.425 8.295 1.00 98.19 225 SER A N 1
ATOM 1627 C CA . SER A 1 225 ? -3.461 -14.281 9.639 1.00 98.19 225 SER A CA 1
ATOM 1628 C C . SER A 1 225 ? -4.320 -13.349 10.501 1.00 98.19 225 SER A C 1
ATOM 1630 O O . SER A 1 225 ? -4.654 -13.698 11.629 1.00 98.19 225 SER A O 1
ATOM 1632 N N . GLU A 1 226 ? -4.784 -12.227 9.944 1.00 98.31 226 GLU A N 1
ATOM 1633 C CA . GLU A 1 226 ? -5.715 -11.300 10.607 1.00 98.31 226 GLU A CA 1
ATOM 1634 C C . GLU A 1 226 ? -7.073 -11.960 10.910 1.00 98.31 226 GLU A C 1
ATOM 1636 O O . GLU A 1 226 ? -7.638 -11.779 11.986 1.00 98.31 226 GLU A O 1
ATOM 1641 N N . VAL A 1 227 ? -7.607 -12.765 9.982 1.00 97.00 227 VAL A N 1
ATOM 1642 C CA . VAL A 1 227 ? -8.870 -13.497 10.186 1.00 97.00 227 VAL A CA 1
ATOM 1643 C C . VAL A 1 227 ? -8.735 -14.576 11.255 1.00 97.00 227 VAL A C 1
ATOM 1645 O O . VAL A 1 227 ? -9.697 -14.801 11.988 1.00 97.00 227 VAL A O 1
ATOM 1648 N N . ALA A 1 228 ? -7.589 -15.258 11.328 1.00 96.75 228 ALA A N 1
ATOM 1649 C CA . ALA A 1 228 ? -7.318 -16.202 12.407 1.00 96.75 228 ALA A CA 1
ATOM 1650 C C . ALA A 1 228 ? -7.306 -15.469 13.756 1.00 96.75 228 ALA A C 1
ATOM 1652 O O . ALA A 1 228 ? -8.080 -15.832 14.632 1.00 96.75 228 ALA A O 1
ATOM 1653 N N . ALA A 1 229 ? -6.560 -14.365 13.853 1.00 96.56 229 ALA A N 1
ATOM 1654 C CA . ALA A 1 229 ? -6.466 -13.560 15.069 1.00 96.56 229 ALA A CA 1
ATOM 1655 C C . ALA A 1 229 ? -7.802 -12.938 15.514 1.00 96.56 229 ALA A C 1
ATOM 1657 O O . ALA A 1 229 ? -8.040 -12.794 16.703 1.00 96.56 229 ALA A O 1
ATOM 1658 N N . TYR A 1 230 ? -8.700 -12.586 14.586 1.00 94.62 230 TYR A N 1
ATOM 1659 C CA . TYR A 1 230 ? -10.035 -12.076 14.935 1.00 94.62 230 TYR A CA 1
ATOM 1660 C C . TYR A 1 230 ? -10.939 -13.139 15.587 1.00 94.62 230 TYR A C 1
ATOM 1662 O O . TYR A 1 230 ? -11.933 -12.798 16.227 1.00 94.62 230 TYR A O 1
ATOM 1670 N N . ARG A 1 231 ? -10.677 -14.428 15.341 1.00 85.81 231 ARG A N 1
ATOM 1671 C CA . ARG A 1 231 ? -11.500 -15.533 15.859 1.00 85.81 231 ARG A CA 1
ATOM 1672 C C . ARG A 1 231 ? -11.063 -16.020 17.240 1.00 85.81 231 ARG A C 1
ATOM 1674 O O . ARG A 1 231 ? -11.833 -16.779 17.831 1.00 85.81 231 ARG A O 1
ATOM 1681 N N . ASP A 1 232 ? -9.878 -15.619 17.687 1.00 70.19 232 ASP A N 1
ATOM 1682 C CA . ASP A 1 232 ? -9.315 -15.935 19.002 1.00 70.19 232 ASP A CA 1
ATOM 1683 C C . ASP A 1 232 ? -9.837 -14.961 20.074 1.00 70.19 232 ASP A C 1
ATOM 1685 O O . ASP A 1 232 ? -10.100 -15.428 21.207 1.00 70.19 232 ASP A O 1
#

Radius of gyration: 17.51 Å; Cα contacts (8 Å, |Δi|>4): 545; chains: 1; bounding box: 50×43×43 Å

Mean predicted aligned error: 6.19 Å

Foldseek 3Di:
DPVVCCVPPVPLAADEAEAAALRLLVVLLCCAPPALPDPVRLLRFLEYEREQQQQKDFPPAQADQSGHRAGADQALQDGSHYAYFYEAQDDQDPLAQGQAFQHNSNVVNVGHRDPRMGGDHAWLLGSNFDKDWAWFKAFLDDPDPQFRHQQNDNNDNDPDRIDIDGQAWIWGWDDDPRGTGTHIHGRPDPPPPDGHHADSVDRSRGNSRNRCRRRVVSNVSSSVSSSVSSVD

Solvent-accessible surface area (backbone atoms only — not comparable to full-atom values): 12115 Å² total; per-residue (Å²): 120,65,67,64,57,52,75,74,67,40,84,83,54,67,44,73,48,80,19,51,39,70,46,10,14,51,46,51,47,47,37,52,74,54,26,44,83,30,66,88,54,34,75,34,33,29,34,34,41,32,33,45,18,50,51,31,14,36,67,98,48,57,49,29,73,64,30,82,67,45,30,48,35,53,47,60,53,50,54,40,20,34,42,25,29,23,32,20,76,58,86,68,49,96,79,20,32,50,18,23,56,43,25,54,46,11,56,75,43,66,43,67,64,52,90,69,50,29,21,42,49,30,31,60,64,35,31,74,52,63,80,36,65,26,34,26,43,34,51,34,60,71,92,47,93,92,54,46,54,51,52,92,52,77,55,73,85,52,96,49,69,58,47,69,52,75,70,35,36,33,35,27,57,47,75,59,96,77,31,18,22,28,38,39,44,69,69,72,48,89,86,64,85,71,84,66,73,55,46,83,81,34,67,42,48,26,32,54,64,32,51,60,30,51,32,39,52,24,45,54,53,33,50,52,36,12,54,52,51,70,73,110

pLDDT: mean 88.2, std 14.54, range [40.84, 98.81]